Protein AF-A0AAU4JGD0-F1 (afdb_monomer)

Foldseek 3Di:
DDDDDDDDDDDDDDDDDDDDDDDDDDDDDDDDDDDDDDDDDDDDDDDDDDDDDDDDDDDPDDDDPPPPPPDPPDDDPDDQQAFDPPADAQVRLLVLCVVLVHDFAPKDWPQVLCPPVHVVLRFNTWIDGQAKIKTFHNWQVSVVVVQVVQPPQWDDDTRIIIGCPNHPHDPVCVVVSVVSSVPDD

Radius of gyration: 32.68 Å; Cα contacts (8 Å, |Δi|>4): 218; chains: 1; bounding box: 28×74×109 Å

Solvent-accessible surface area (backbone atoms only — not comparable to full-atom values): 12276 Å² total; per-residue (Å²): 140,87,82,88,83,85,83,83,91,80,90,80,88,81,87,86,81,89,81,89,78,84,86,81,91,76,86,82,84,89,81,89,77,83,84,80,84,86,86,80,86,89,88,86,85,89,88,86,90,82,88,89,85,85,90,80,90,79,84,87,68,98,79,74,87,71,79,74,73,76,68,73,95,62,80,78,83,86,76,66,55,64,59,42,91,78,48,64,49,32,66,56,51,55,51,48,38,47,75,73,72,45,79,66,50,78,72,39,84,43,35,72,36,18,34,82,93,42,74,51,73,60,27,35,30,27,26,39,26,51,41,39,31,30,38,19,18,45,38,45,64,65,23,44,59,52,38,60,75,48,55,92,39,38,49,70,58,68,25,33,30,41,36,39,81,87,22,75,54,54,78,88,55,47,63,60,56,54,52,52,60,69,70,60,97

Mean predicted aligned error: 18.62 Å

pLDDT: mean 73.6, std 23.06, range [31.45, 98.19]

Structure (mmCIF, N/CA/C/O backbone):
data_AF-A0AAU4JGD0-F1
#
_entry.id   AF-A0AAU4JGD0-F1
#
loop_
_atom_site.group_PDB
_atom_site.id
_atom_site.type_symbol
_atom_site.label_atom_id
_atom_site.label_alt_id
_atom_site.label_comp_id
_atom_site.label_asym_id
_atom_site.label_entity_id
_atom_site.label_seq_id
_atom_site.pdbx_PDB_ins_code
_atom_site.Cartn_x
_atom_site.Cartn_y
_atom_site.Cartn_z
_atom_site.occupancy
_atom_site.B_iso_or_equiv
_atom_site.auth_seq_id
_atom_site.auth_comp_id
_atom_site.auth_asym_id
_atom_site.auth_atom_id
_atom_site.pdbx_PDB_model_num
ATOM 1 N N . MET A 1 1 ? -3.653 -30.182 37.174 1.00 42.38 1 MET A N 1
ATOM 2 C CA . MET A 1 1 ? -2.765 -29.417 38.072 1.00 42.38 1 MET A CA 1
ATOM 3 C C . MET A 1 1 ? -2.549 -28.059 37.441 1.00 42.38 1 MET A C 1
ATOM 5 O O . MET A 1 1 ? -2.154 -27.984 36.286 1.00 42.38 1 MET A O 1
ATOM 9 N N . THR A 1 2 ? -2.965 -27.025 38.158 1.00 51.72 2 THR A N 1
ATOM 10 C CA . THR A 1 2 ? -3.089 -25.644 37.697 1.00 51.72 2 THR A CA 1
ATOM 11 C C . THR A 1 2 ? -1.871 -24.866 38.161 1.00 51.72 2 THR A C 1
ATOM 13 O O . THR A 1 2 ? -1.624 -24.829 39.363 1.00 51.72 2 THR A O 1
ATOM 16 N N . THR A 1 3 ? -1.183 -24.174 37.256 1.00 58.38 3 THR A N 1
ATOM 17 C CA . THR A 1 3 ? -0.240 -23.127 37.664 1.00 58.38 3 THR A CA 1
ATOM 18 C C . THR A 1 3 ? -0.319 -21.955 36.692 1.00 58.38 3 THR A C 1
ATOM 20 O O . THR A 1 3 ? 0.230 -21.975 35.595 1.00 58.38 3 THR A O 1
ATOM 23 N N . ARG A 1 4 ? -1.087 -20.943 37.107 1.00 55.88 4 ARG A N 1
ATOM 24 C CA . ARG A 1 4 ? -1.069 -19.569 36.595 1.00 55.88 4 ARG A CA 1
ATOM 25 C C . ARG A 1 4 ? 0.143 -18.865 37.199 1.00 55.88 4 ARG A C 1
ATOM 27 O O . ARG A 1 4 ? 0.265 -18.909 38.414 1.00 55.88 4 ARG A O 1
ATOM 34 N N . ASN A 1 5 ? 0.931 -18.149 36.399 1.00 60.00 5 ASN A N 1
ATOM 35 C CA . ASN A 1 5 ? 1.889 -17.157 36.895 1.00 60.00 5 ASN A CA 1
ATOM 36 C C . ASN A 1 5 ? 1.757 -15.861 36.075 1.00 60.00 5 ASN A C 1
ATOM 38 O O . ASN A 1 5 ? 2.074 -15.837 34.889 1.00 60.00 5 ASN A O 1
ATOM 42 N N . LEU A 1 6 ? 1.267 -14.799 36.723 1.00 52.22 6 LEU A N 1
ATOM 43 C CA . LEU A 1 6 ? 1.447 -13.399 36.323 1.00 52.22 6 LEU A CA 1
ATOM 44 C C . LEU A 1 6 ? 2.644 -12.822 37.091 1.00 52.22 6 LEU A C 1
ATOM 46 O O . LEU A 1 6 ? 2.794 -13.144 38.271 1.00 52.22 6 LEU A O 1
ATOM 50 N N . PRO A 1 7 ? 3.373 -11.859 36.506 1.00 57.72 7 PRO A N 1
ATOM 51 C CA . PRO A 1 7 ? 3.980 -10.808 37.309 1.00 57.72 7 PRO A CA 1
ATOM 52 C C . PRO A 1 7 ? 3.571 -9.398 36.851 1.00 57.72 7 PRO A C 1
ATOM 54 O O . PRO A 1 7 ? 3.745 -9.009 35.702 1.00 57.72 7 PRO A O 1
ATOM 57 N N . ALA A 1 8 ? 3.001 -8.686 37.823 1.00 53.22 8 ALA A N 1
ATOM 58 C CA . ALA A 1 8 ? 3.305 -7.326 38.267 1.00 53.22 8 ALA A CA 1
ATOM 59 C C . ALA A 1 8 ? 3.526 -6.184 37.250 1.00 53.22 8 ALA A C 1
ATOM 61 O O . ALA A 1 8 ? 4.464 -6.138 36.463 1.00 53.22 8 ALA A O 1
ATOM 62 N N . VAL A 1 9 ? 2.667 -5.184 37.445 1.00 47.00 9 VAL A N 1
ATOM 63 C CA . VAL A 1 9 ? 2.709 -3.785 37.018 1.00 47.00 9 VAL A CA 1
ATOM 64 C C . VAL A 1 9 ? 4.032 -3.096 37.386 1.00 47.00 9 VAL A C 1
ATOM 66 O O . VAL A 1 9 ? 4.481 -3.186 38.525 1.00 47.00 9 VAL A O 1
ATOM 69 N N . GLY A 1 10 ? 4.580 -2.317 36.450 1.00 50.91 10 GLY A N 1
ATOM 70 C CA . GLY A 1 10 ? 5.596 -1.293 36.699 1.00 50.91 10 GLY A CA 1
ATOM 71 C C . GLY A 1 10 ? 5.242 -0.021 35.929 1.00 50.91 10 GLY A C 1
ATOM 72 O O . GLY A 1 10 ? 5.346 0.017 34.706 1.00 50.91 10 GLY A O 1
ATOM 73 N N . ILE A 1 11 ? 4.764 0.996 36.646 1.00 49.72 11 ILE A N 1
ATOM 74 C CA . ILE A 1 11 ? 4.443 2.332 36.130 1.00 49.72 11 ILE A CA 1
ATOM 75 C C . ILE A 1 11 ? 5.758 3.096 35.945 1.00 49.72 11 ILE A C 1
ATOM 77 O O . ILE A 1 11 ? 6.512 3.238 36.904 1.00 49.72 11 ILE A O 1
ATOM 81 N N . LEU A 1 12 ? 6.007 3.637 34.749 1.00 48.47 12 LEU A N 1
ATOM 82 C CA . LEU A 1 12 ? 7.024 4.668 34.543 1.00 48.47 12 LEU A CA 1
ATOM 83 C C . LEU A 1 12 ? 6.369 5.886 33.884 1.00 48.47 12 LEU A C 1
ATOM 85 O O . LEU A 1 12 ? 6.097 5.905 32.686 1.00 48.47 12 LEU A O 1
ATOM 89 N N . LEU A 1 13 ? 6.078 6.888 34.711 1.00 49.22 13 LEU A N 1
ATOM 90 C CA . LEU A 1 13 ? 5.715 8.236 34.293 1.00 49.22 13 LEU A CA 1
ATOM 91 C C . LEU A 1 13 ? 6.997 8.957 33.870 1.00 49.22 13 LEU A C 1
ATOM 93 O O . LEU A 1 13 ? 7.874 9.178 34.702 1.00 49.22 13 LEU A O 1
ATOM 97 N N . VAL A 1 14 ? 7.096 9.347 32.602 1.00 51.28 14 VAL A N 1
ATOM 98 C CA . VAL A 1 14 ? 8.111 10.304 32.152 1.00 51.28 14 VAL A CA 1
ATOM 99 C C . VAL A 1 14 ? 7.389 11.597 31.806 1.00 51.28 14 VAL A C 1
ATOM 101 O O . VAL A 1 14 ? 6.777 11.730 30.748 1.00 51.28 14 VAL A O 1
ATOM 104 N N . ALA A 1 15 ? 7.428 12.535 32.748 1.00 50.72 15 ALA A N 1
ATOM 105 C CA . ALA A 1 15 ? 7.113 13.929 32.502 1.00 50.72 15 ALA A CA 1
ATOM 106 C C . ALA A 1 15 ? 8.317 14.569 31.797 1.00 50.72 15 ALA A C 1
ATOM 108 O O . ALA A 1 15 ? 9.401 14.641 32.371 1.00 50.72 15 ALA A O 1
ATOM 109 N N . VAL A 1 16 ? 8.127 15.033 30.562 1.00 48.50 16 VAL A N 1
ATOM 110 C CA . VAL A 1 16 ? 9.046 15.975 29.914 1.00 48.50 16 VAL A CA 1
ATOM 11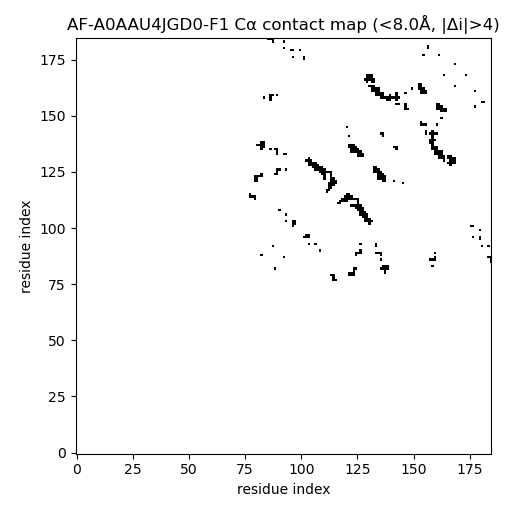1 C C . VAL A 1 16 ? 8.324 17.309 29.848 1.00 48.50 16 VAL A C 1
ATOM 113 O O . VAL A 1 16 ? 7.325 17.447 29.147 1.00 48.50 16 VAL A O 1
A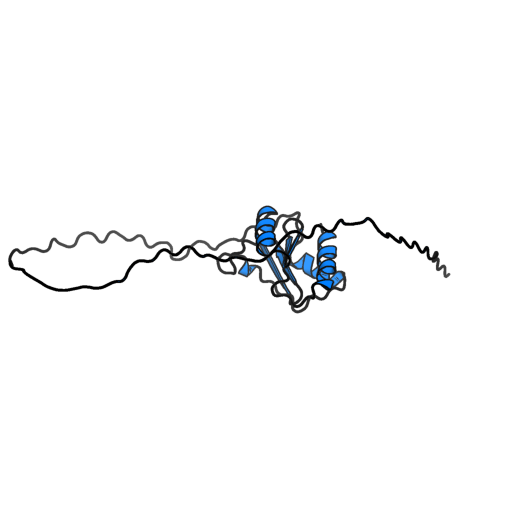TOM 116 N N . ALA A 1 17 ? 8.827 18.277 30.606 1.00 49.66 17 ALA A N 1
ATOM 117 C CA . ALA A 1 17 ? 8.407 19.661 30.532 1.00 49.66 17 ALA A CA 1
ATOM 118 C C . ALA A 1 17 ? 9.618 20.540 30.191 1.00 49.66 17 ALA A C 1
ATOM 120 O O . ALA A 1 17 ? 10.624 20.514 30.894 1.00 49.66 17 ALA A O 1
ATOM 121 N N . LEU A 1 18 ? 9.414 21.337 29.136 1.00 47.50 18 LEU A N 1
ATOM 122 C CA . LEU A 1 18 ? 9.956 22.671 28.855 1.00 47.50 18 LEU A CA 1
ATOM 123 C C . LEU A 1 18 ? 11.425 22.797 28.416 1.00 47.50 18 LEU A C 1
ATOM 125 O O . LEU A 1 18 ? 12.353 22.797 29.217 1.00 47.50 18 LEU A O 1
ATOM 129 N N . SER A 1 19 ? 11.585 23.148 27.141 1.00 48.03 19 SER A N 1
ATOM 130 C CA . SER A 1 19 ? 12.625 24.079 26.702 1.00 48.03 19 SER A CA 1
ATOM 131 C C . SER A 1 19 ? 12.001 25.143 25.797 1.00 48.03 19 SER A C 1
ATOM 133 O O . SER A 1 19 ? 11.269 24.832 24.858 1.00 48.03 19 SER A O 1
ATOM 135 N N . ALA A 1 20 ? 12.261 26.392 26.177 1.00 51.03 20 ALA A N 1
ATOM 136 C CA . ALA A 1 20 ? 11.764 27.638 25.618 1.00 51.03 20 ALA A CA 1
ATOM 137 C C . ALA A 1 20 ? 12.008 27.770 24.106 1.00 51.03 20 ALA A C 1
ATOM 139 O O . ALA A 1 20 ? 13.128 27.584 23.634 1.00 51.03 20 ALA A O 1
ATOM 140 N N . GLY A 1 21 ? 10.961 28.141 23.369 1.00 36.12 21 GLY A N 1
ATOM 141 C CA . GLY A 1 21 ? 11.064 28.654 22.007 1.00 36.12 21 GLY A CA 1
ATOM 142 C C . GLY A 1 21 ? 10.924 30.171 22.033 1.00 36.12 21 GLY A C 1
ATOM 143 O O . GLY A 1 21 ? 9.898 30.685 22.476 1.00 36.12 21 GLY A O 1
ATOM 144 N N . CYS A 1 22 ? 11.971 30.871 21.603 1.00 47.12 22 CYS A N 1
ATOM 145 C CA . CYS A 1 22 ? 11.974 32.310 21.379 1.00 47.12 22 CYS A CA 1
ATOM 146 C C . CYS A 1 22 ? 10.958 32.666 20.287 1.00 47.12 22 CYS A C 1
ATOM 148 O O . CYS A 1 22 ? 11.048 32.156 19.171 1.00 47.12 22 CYS A O 1
ATOM 150 N N . GLY A 1 23 ? 10.006 33.537 20.618 1.00 34.00 23 GLY A N 1
ATOM 151 C CA . GLY A 1 23 ? 9.174 34.219 19.635 1.00 34.00 23 GLY A CA 1
ATOM 152 C C . GLY A 1 23 ? 9.998 35.290 18.928 1.00 34.00 23 GLY A C 1
ATOM 153 O O . GLY A 1 23 ? 10.605 36.140 19.579 1.00 34.00 23 GLY A O 1
ATOM 154 N N . SER A 1 24 ? 10.036 35.216 17.603 1.00 43.41 24 SER A N 1
ATOM 155 C CA . SER A 1 24 ? 10.411 36.323 16.734 1.00 43.41 24 SER A CA 1
ATOM 156 C C . SER A 1 24 ? 9.151 36.716 15.974 1.00 43.41 24 SER A C 1
ATOM 158 O O . SER A 1 24 ? 8.726 35.998 15.073 1.00 43.41 24 SER A O 1
ATOM 160 N N . ASP A 1 25 ? 8.537 37.812 16.405 1.00 47.44 25 ASP A N 1
ATOM 161 C CA . ASP A 1 25 ? 7.552 38.565 15.638 1.00 47.44 25 ASP A CA 1
ATOM 162 C C . ASP A 1 25 ? 8.332 39.578 14.791 1.00 47.44 25 ASP A C 1
ATOM 164 O O . ASP A 1 25 ? 8.971 40.471 15.346 1.00 47.44 25 ASP A O 1
ATOM 168 N N . ASP A 1 26 ? 8.313 39.414 13.470 1.00 46.53 26 ASP A N 1
ATOM 169 C CA . ASP A 1 26 ? 8.722 40.445 12.513 1.00 46.53 26 ASP A CA 1
ATOM 170 C C . ASP A 1 26 ? 7.783 40.368 11.298 1.00 46.53 26 ASP A C 1
ATOM 172 O O . ASP A 1 26 ? 7.635 39.314 10.677 1.00 46.53 26 ASP A O 1
ATOM 176 N N . ASP A 1 27 ? 7.103 41.497 11.096 1.00 42.91 27 ASP A N 1
ATOM 177 C CA . ASP A 1 27 ? 6.452 42.059 9.912 1.00 42.91 27 ASP A CA 1
ATOM 178 C C . ASP A 1 27 ? 5.545 41.168 9.031 1.00 42.91 27 ASP A C 1
ATOM 180 O O . ASP A 1 27 ? 5.891 40.116 8.512 1.00 42.91 27 ASP A O 1
ATOM 184 N N . GLY A 1 28 ? 4.297 41.542 8.751 1.00 37.56 28 GLY A N 1
ATOM 185 C CA . GLY A 1 28 ? 3.882 42.891 8.381 1.00 37.56 28 GLY A CA 1
ATOM 186 C C . GLY A 1 28 ? 3.391 42.882 6.930 1.00 37.56 28 GLY A C 1
ATOM 187 O O . GLY A 1 28 ? 4.105 43.297 6.036 1.00 37.56 28 GLY A O 1
ATOM 188 N N . SER A 1 29 ? 2.157 42.404 6.739 1.00 42.31 29 SER A N 1
ATOM 189 C CA . SER A 1 29 ? 1.231 42.607 5.605 1.00 42.31 29 SER A CA 1
ATOM 190 C C . SER A 1 29 ? 1.651 42.363 4.132 1.00 42.31 29 SER A C 1
ATOM 192 O O . SER A 1 29 ? 2.752 42.671 3.689 1.00 42.31 29 SER A O 1
ATOM 194 N N . PRO A 1 30 ? 0.704 41.876 3.302 1.00 49.47 30 PRO A N 1
ATOM 195 C CA . PRO A 1 30 ? 0.937 41.498 1.914 1.00 49.47 30 PRO A CA 1
ATOM 196 C C . PRO A 1 30 ? 0.827 42.707 0.977 1.00 49.47 30 PRO A C 1
ATOM 198 O O . PRO A 1 30 ? -0.077 43.528 1.114 1.00 49.47 30 PRO A O 1
ATOM 201 N N . THR A 1 31 ? 1.674 42.777 -0.051 1.00 37.84 31 THR A N 1
ATOM 202 C CA . THR A 1 31 ? 1.376 43.581 -1.246 1.00 37.84 31 THR A CA 1
ATOM 203 C C . THR A 1 31 ? 1.485 42.703 -2.479 1.00 37.84 31 THR A C 1
ATOM 205 O O . THR A 1 31 ? 2.558 42.251 -2.870 1.00 37.84 31 THR A O 1
ATOM 208 N N . ALA A 1 32 ? 0.318 42.442 -3.056 1.00 42.59 32 ALA A N 1
ATOM 209 C CA . ALA A 1 32 ? 0.154 41.880 -4.376 1.00 42.59 32 ALA A CA 1
ATOM 210 C C . ALA A 1 32 ? 0.484 42.936 -5.436 1.00 42.59 32 ALA A C 1
ATOM 212 O O . ALA A 1 32 ? -0.050 44.044 -5.398 1.00 42.59 32 ALA A O 1
ATOM 213 N N . THR A 1 33 ? 1.260 42.538 -6.438 1.00 44.38 33 THR A N 1
ATOM 214 C CA . THR A 1 33 ? 1.258 43.182 -7.753 1.00 44.38 33 THR A CA 1
ATOM 215 C C . THR A 1 33 ? 1.495 42.106 -8.810 1.00 44.38 33 THR A C 1
ATOM 217 O O . THR A 1 33 ? 2.613 41.606 -8.929 1.00 44.38 33 THR A O 1
ATOM 220 N N . PRO A 1 34 ? 0.478 41.703 -9.589 1.00 43.06 34 PRO A N 1
ATOM 221 C CA . PRO A 1 34 ? 0.725 41.042 -10.856 1.00 43.06 34 PRO A CA 1
ATOM 222 C C . PRO A 1 34 ? 1.142 42.116 -11.866 1.00 43.06 34 PRO A C 1
ATOM 224 O O . PRO A 1 34 ? 0.358 43.004 -12.207 1.00 43.06 34 PRO A O 1
ATOM 227 N N . SER A 1 35 ? 2.388 42.049 -12.336 1.00 40.56 35 SER A N 1
ATOM 228 C CA . SER A 1 35 ? 2.808 42.823 -13.501 1.00 40.56 35 SER A CA 1
ATOM 229 C C . SER A 1 35 ? 2.040 42.336 -14.723 1.00 40.56 35 SER A C 1
ATOM 231 O O . SER A 1 35 ? 2.158 41.195 -15.165 1.00 40.56 35 SER A O 1
ATOM 233 N N . VAL A 1 36 ? 1.225 43.250 -15.226 1.00 37.69 36 VAL A N 1
ATOM 234 C CA . VAL A 1 36 ? 0.500 43.206 -16.485 1.00 37.69 36 VAL A CA 1
ATOM 235 C C . VAL A 1 36 ? 1.449 43.069 -17.680 1.00 37.69 36 VAL A C 1
ATOM 237 O O . VAL A 1 36 ? 2.506 43.691 -17.745 1.00 37.69 36 VAL A O 1
ATOM 240 N N . SER A 1 37 ? 1.030 42.292 -18.671 1.00 41.22 37 SER A N 1
ATOM 241 C CA . SER A 1 37 ? 1.396 42.495 -20.072 1.00 41.22 37 SER A CA 1
ATOM 242 C C . SER A 1 37 ? 0.093 42.473 -20.868 1.00 41.22 37 SER A C 1
ATOM 244 O O . SER A 1 37 ? -0.465 41.411 -21.132 1.00 41.22 37 SER A O 1
ATOM 246 N N . SER A 1 38 ? -0.423 43.668 -21.156 1.00 44.78 38 SER A N 1
ATOM 247 C CA . SER A 1 38 ? -1.401 43.944 -22.220 1.00 44.78 38 SER A CA 1
ATOM 248 C C . SER A 1 38 ? -0.602 44.207 -23.502 1.00 44.78 38 SER A C 1
ATOM 250 O O . SER A 1 38 ? 0.482 44.773 -23.416 1.00 44.78 38 SER A O 1
ATOM 252 N N . GLU A 1 39 ? -0.963 43.677 -24.672 1.00 42.06 39 GLU A N 1
ATOM 253 C CA . GLU A 1 39 ? -1.809 44.289 -25.722 1.00 42.06 39 GLU A CA 1
ATOM 254 C C . GLU A 1 39 ? -1.664 43.373 -26.969 1.00 42.06 39 GLU A C 1
ATOM 256 O O . GLU A 1 39 ? -0.610 42.770 -27.138 1.00 42.06 39 GLU A O 1
ATOM 261 N N . ALA A 1 40 ? -2.573 43.199 -27.930 1.00 39.75 40 ALA A N 1
ATOM 262 C CA . ALA A 1 40 ? -3.968 43.567 -28.126 1.00 39.75 40 ALA A CA 1
ATOM 263 C C . ALA A 1 40 ? -4.549 42.740 -29.302 1.00 39.75 40 ALA A C 1
ATOM 265 O O . ALA A 1 40 ? -3.847 42.398 -30.246 1.00 39.75 40 ALA A O 1
ATOM 266 N N . ALA A 1 41 ? -5.845 42.451 -29.161 1.00 44.22 41 ALA A N 1
ATOM 267 C CA . ALA A 1 41 ? -6.961 42.272 -30.102 1.00 44.22 41 ALA A CA 1
ATOM 268 C C . ALA A 1 41 ? -6.813 41.785 -31.582 1.00 44.22 41 ALA A C 1
ATOM 270 O O . ALA A 1 41 ? -5.888 42.149 -32.300 1.00 44.22 41 ALA A O 1
ATOM 271 N N . PRO A 1 42 ? -7.839 41.046 -32.079 1.00 54.03 42 PRO A N 1
ATOM 272 C CA . PRO A 1 42 ? -7.996 40.582 -33.466 1.00 54.03 42 PRO A CA 1
ATOM 273 C C . PRO A 1 42 ? -8.655 41.647 -34.367 1.00 54.03 42 PRO A C 1
ATOM 275 O O . PRO A 1 42 ? -9.232 42.588 -33.830 1.00 54.03 42 PRO A O 1
ATOM 278 N N . THR A 1 43 ? -8.624 41.473 -35.704 1.00 37.44 43 THR A N 1
ATOM 279 C CA . THR A 1 43 ? -9.693 41.756 -36.715 1.00 37.44 43 THR A CA 1
ATOM 280 C C . THR A 1 43 ? -9.095 41.852 -38.137 1.00 37.44 43 THR A C 1
ATOM 282 O O . THR A 1 43 ? -8.126 42.576 -38.333 1.00 37.44 43 THR A O 1
ATOM 285 N N . GLY A 1 44 ? -9.724 41.218 -39.143 1.00 31.55 44 GLY A N 1
ATOM 286 C CA . GLY A 1 44 ? -9.764 41.768 -40.516 1.00 31.55 44 GLY A CA 1
ATOM 287 C C . GLY A 1 44 ? -9.492 40.820 -41.702 1.00 31.55 44 GLY A C 1
ATOM 288 O O . GLY A 1 44 ? -8.347 40.580 -42.059 1.00 31.55 44 GLY A O 1
ATOM 289 N N . LEU A 1 45 ? -10.556 40.382 -42.386 1.00 43.06 45 LEU A N 1
ATOM 290 C CA . LEU A 1 45 ? -10.632 40.208 -43.859 1.00 43.06 45 LEU A CA 1
ATOM 291 C C . LEU A 1 45 ? -11.299 41.494 -44.421 1.00 43.06 45 LEU A C 1
ATOM 293 O O . LEU A 1 45 ? -12.054 42.075 -43.631 1.00 43.06 45 LEU A O 1
ATOM 297 N N . PRO A 1 46 ? -11.136 41.952 -45.700 1.00 50.16 46 PRO A N 1
ATOM 298 C CA . PRO A 1 46 ? -11.326 41.132 -46.924 1.00 50.16 46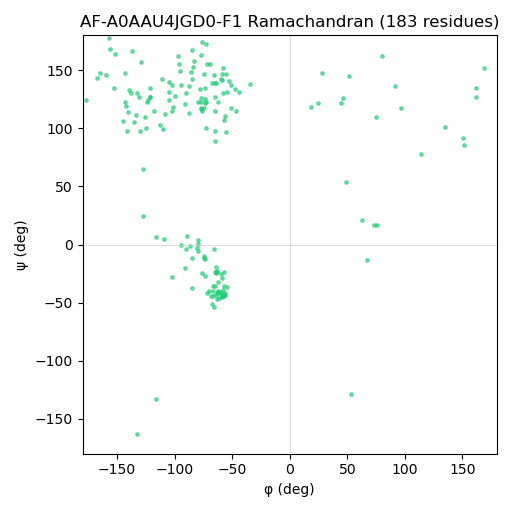 PRO A CA 1
ATOM 299 C C . PRO A 1 46 ? -10.611 41.547 -48.267 1.00 50.16 46 PRO A C 1
ATOM 301 O O . PRO A 1 46 ? -10.073 42.641 -48.406 1.00 50.16 46 PRO A O 1
ATOM 304 N N . THR A 1 47 ? -10.813 40.703 -49.312 1.00 43.03 47 THR A N 1
ATOM 305 C CA . THR A 1 47 ? -10.992 40.980 -50.789 1.00 43.03 47 THR A CA 1
ATOM 306 C C . THR A 1 47 ? -9.783 41.258 -51.744 1.00 43.03 47 THR A C 1
ATOM 308 O O . THR A 1 47 ? -8.720 41.621 -51.262 1.00 43.03 47 THR A O 1
ATOM 311 N N . PRO A 1 48 ? -9.916 41.152 -53.105 1.00 56.41 48 PRO A N 1
ATOM 312 C CA . PRO A 1 48 ? -10.009 39.952 -53.982 1.00 56.41 48 PRO A CA 1
ATOM 313 C C . PRO A 1 48 ? -9.053 40.032 -55.233 1.00 56.41 48 PRO A C 1
ATOM 315 O O . PRO A 1 48 ? -8.205 40.909 -55.279 1.00 56.41 48 PRO A O 1
ATOM 318 N N . GLN A 1 49 ? -9.270 39.197 -56.278 1.00 38.88 49 GLN A N 1
ATOM 319 C CA . GLN A 1 49 ? -8.676 39.177 -57.658 1.00 38.88 49 GLN A CA 1
ATOM 320 C C . GLN A 1 49 ? -7.406 38.326 -57.876 1.00 38.88 49 GLN A C 1
ATOM 322 O O . GLN A 1 49 ? -6.476 38.394 -57.092 1.00 38.88 49 GLN A O 1
ATOM 327 N N . ALA A 1 50 ? -7.235 37.539 -58.948 1.00 33.81 50 ALA A N 1
ATOM 328 C CA . ALA A 1 50 ? -8.071 37.125 -60.083 1.00 33.81 50 ALA A CA 1
ATOM 329 C C . ALA A 1 50 ? -7.468 35.825 -60.677 1.00 33.81 50 ALA A C 1
ATOM 331 O O . ALA A 1 50 ? -6.249 35.677 -60.703 1.00 33.81 50 ALA A O 1
ATOM 332 N N . ALA A 1 51 ? -8.301 34.913 -61.189 1.00 49.31 51 ALA A N 1
ATOM 333 C CA . ALA A 1 51 ? -7.886 33.925 -62.197 1.00 49.31 51 ALA A CA 1
ATOM 334 C C . ALA A 1 51 ? -7.982 34.577 -63.593 1.00 49.31 51 ALA A C 1
ATOM 336 O O . ALA A 1 51 ? -8.808 35.482 -63.758 1.00 49.31 51 ALA A O 1
ATOM 337 N N . PRO A 1 52 ? -7.186 34.158 -64.599 1.00 45.88 52 PRO A N 1
ATOM 338 C CA . PRO A 1 52 ? -7.688 33.110 -65.503 1.00 45.88 52 PRO A CA 1
ATOM 339 C C . PRO A 1 52 ? -6.601 32.219 -66.151 1.00 45.88 52 PRO A C 1
ATOM 341 O O . PRO A 1 52 ? -5.436 32.594 -66.236 1.00 45.88 52 PRO A O 1
ATOM 344 N N . GLY A 1 53 ? -7.016 31.072 -66.700 1.00 31.45 53 GLY A N 1
ATOM 345 C CA . GLY A 1 53 ? -6.233 30.333 -67.699 1.00 31.45 53 GLY A CA 1
ATOM 346 C C . GLY A 1 53 ? -6.470 28.828 -67.675 1.00 31.45 53 GLY A C 1
ATOM 347 O O . GLY A 1 53 ? -5.823 28.115 -66.918 1.00 31.45 53 GLY A O 1
ATOM 348 N N . ALA A 1 54 ? -7.422 28.371 -68.486 1.00 45.81 54 ALA A N 1
ATOM 349 C CA . ALA A 1 54 ? -7.684 26.967 -68.771 1.00 45.81 54 ALA A CA 1
ATOM 350 C C . ALA A 1 54 ? -6.652 26.370 -69.751 1.00 45.81 54 ALA A C 1
ATOM 352 O O . ALA A 1 54 ? -5.853 27.092 -70.341 1.00 45.81 54 ALA A O 1
ATOM 353 N N . ASP A 1 55 ? -6.789 25.053 -69.933 1.00 37.22 55 ASP A N 1
ATOM 354 C CA . ASP A 1 55 ? -6.268 24.191 -71.002 1.00 37.22 55 ASP A CA 1
ATOM 355 C C . ASP A 1 55 ? -4.967 23.423 -70.745 1.00 37.22 55 ASP A C 1
ATOM 357 O O . ASP A 1 55 ? -3.875 23.970 -70.622 1.00 37.22 55 ASP A O 1
ATOM 361 N N . GLY A 1 56 ? -5.099 22.092 -70.766 1.00 34.56 56 GLY A N 1
ATOM 362 C CA . GLY A 1 56 ? -3.972 21.187 -70.971 1.00 34.56 56 GLY A CA 1
ATOM 363 C C . GLY A 1 56 ? -4.129 19.824 -70.314 1.00 34.56 56 GLY A C 1
ATOM 364 O O . GLY A 1 56 ? -3.654 19.600 -69.209 1.00 34.56 56 GLY A O 1
ATOM 365 N N . ALA A 1 57 ? -4.787 18.913 -71.026 1.00 41.19 57 ALA A N 1
ATOM 366 C CA . ALA A 1 57 ? -4.890 17.480 -70.775 1.00 41.19 57 ALA A CA 1
ATOM 367 C C . ALA A 1 57 ? -3.638 16.802 -70.173 1.00 41.19 57 ALA A C 1
ATOM 369 O O . ALA A 1 57 ? -2.523 16.994 -70.655 1.00 41.19 57 ALA A O 1
ATOM 370 N N . THR A 1 58 ? -3.842 15.899 -69.205 1.00 42.66 58 THR A N 1
ATOM 371 C CA . THR A 1 58 ? -3.711 14.419 -69.320 1.00 42.66 58 THR A CA 1
ATOM 372 C C . THR A 1 58 ? -3.576 13.831 -67.901 1.00 42.66 58 THR A C 1
ATOM 374 O O . THR A 1 58 ? -2.698 14.271 -67.161 1.00 42.66 58 THR A O 1
ATOM 377 N N . PRO A 1 59 ? -4.387 12.843 -67.472 1.00 53.84 59 PRO A N 1
ATOM 378 C CA . PRO A 1 59 ? -4.158 12.170 -66.194 1.00 53.84 59 PRO A CA 1
ATOM 379 C C . PRO A 1 59 ? -3.007 11.158 -66.333 1.00 53.84 59 PRO A C 1
ATOM 381 O O . PRO A 1 59 ? -3.123 10.235 -67.145 1.00 53.84 59 PRO A O 1
ATOM 384 N N . PRO A 1 60 ? -1.911 11.237 -65.552 1.00 44.31 60 PRO A N 1
ATOM 385 C CA . PRO A 1 60 ? -1.016 10.102 -65.438 1.00 44.31 60 PRO A CA 1
ATOM 386 C C . PRO A 1 60 ? -1.710 9.025 -64.598 1.00 44.31 60 PRO A C 1
ATOM 388 O O . PRO A 1 60 ? -1.840 9.115 -63.381 1.00 44.31 60 PRO A O 1
ATOM 391 N N . SER A 1 61 ? -2.243 8.053 -65.334 1.00 43.34 61 SER A N 1
ATOM 392 C CA . SER A 1 61 ? -2.173 6.613 -65.100 1.00 43.34 61 SER A CA 1
ATOM 393 C C . SER A 1 61 ? -1.930 6.145 -63.661 1.00 43.34 61 SER A C 1
ATOM 395 O O . SER A 1 61 ? -0.880 6.373 -63.064 1.00 43.34 61 SER A O 1
ATOM 397 N N . ALA A 1 62 ? -2.881 5.349 -63.176 1.00 54.22 62 ALA A N 1
ATOM 398 C CA . ALA A 1 62 ? -2.750 4.490 -62.013 1.00 54.22 62 ALA A CA 1
ATOM 399 C C . ALA A 1 62 ? -1.438 3.678 -62.027 1.00 54.22 62 ALA A C 1
ATOM 401 O O . ALA A 1 62 ? -1.252 2.810 -62.875 1.00 54.22 62 ALA A O 1
ATOM 402 N N . ALA A 1 63 ? -0.558 3.956 -61.067 1.00 48.91 63 ALA A N 1
ATOM 403 C CA . ALA A 1 63 ? 0.455 3.071 -60.483 1.00 48.91 63 ALA A CA 1
ATOM 404 C C . ALA A 1 63 ? 1.123 3.893 -59.361 1.00 48.91 63 ALA A C 1
ATOM 406 O O . ALA A 1 63 ? 1.569 5.001 -59.604 1.00 48.91 63 ALA A O 1
ATOM 407 N N . ALA A 1 64 ? 1.197 3.506 -58.097 1.00 48.25 64 ALA A N 1
ATOM 408 C CA . ALA A 1 64 ? 1.138 2.198 -57.497 1.00 48.25 64 ALA A CA 1
ATOM 409 C C . ALA A 1 64 ? 0.309 2.288 -56.213 1.00 48.25 64 ALA A C 1
ATOM 411 O O . ALA A 1 64 ? 0.535 3.158 -55.369 1.00 48.25 64 ALA A O 1
ATOM 412 N N . GLN A 1 65 ? -0.620 1.351 -56.035 1.00 46.22 65 GLN A N 1
ATOM 413 C CA . GLN A 1 65 ? -1.072 0.998 -54.699 1.00 46.22 65 GLN A CA 1
ATOM 414 C C . GLN A 1 65 ? 0.137 0.386 -53.993 1.00 46.22 65 GLN A C 1
ATOM 416 O O . GLN A 1 65 ? 0.390 -0.812 -54.095 1.00 46.22 65 GLN A O 1
ATOM 421 N N . GLY A 1 66 ? 0.936 1.236 -53.344 1.00 45.22 66 GLY A N 1
ATOM 422 C CA . GLY A 1 66 ? 1.909 0.787 -52.366 1.00 45.22 66 GLY A CA 1
ATOM 423 C C . GLY A 1 66 ? 1.146 -0.098 -51.399 1.00 45.22 66 GLY A C 1
ATOM 424 O O . GLY A 1 66 ? 0.170 0.345 -50.793 1.00 45.22 66 GLY A O 1
ATOM 425 N N . THR A 1 67 ? 1.523 -1.371 -51.347 1.00 52.84 67 THR A N 1
ATOM 426 C CA . THR A 1 67 ? 0.960 -2.347 -50.426 1.00 52.84 67 THR A CA 1
ATOM 427 C C . THR A 1 67 ? 1.140 -1.780 -49.028 1.00 52.84 67 THR A C 1
ATOM 429 O O . THR A 1 67 ? 2.228 -1.856 -48.457 1.00 52.84 67 THR A O 1
ATOM 432 N N . THR A 1 68 ? 0.103 -1.139 -48.493 1.00 58.97 68 THR A N 1
ATOM 433 C CA . THR A 1 68 ? 0.069 -0.737 -47.096 1.00 58.97 68 THR A CA 1
ATOM 434 C C . THR A 1 68 ? 0.081 -2.043 -46.331 1.00 58.97 68 THR A C 1
ATOM 436 O O . THR A 1 68 ? -0.920 -2.754 -46.250 1.00 58.97 68 THR A O 1
ATOM 439 N N . GLN A 1 69 ? 1.272 -2.433 -45.879 1.00 63.44 69 GLN A N 1
ATOM 440 C CA . GLN A 1 69 ? 1.453 -3.635 -45.095 1.00 63.44 69 GLN A CA 1
ATOM 441 C C . GLN A 1 69 ? 0.539 -3.495 -43.886 1.00 63.44 69 GLN A C 1
ATOM 443 O O . GLN A 1 69 ? 0.726 -2.614 -43.045 1.00 63.44 69 GLN A O 1
ATOM 448 N N . ARG A 1 70 ? -0.514 -4.317 -43.857 1.00 63.19 70 ARG A N 1
ATOM 449 C CA . ARG A 1 70 ? -1.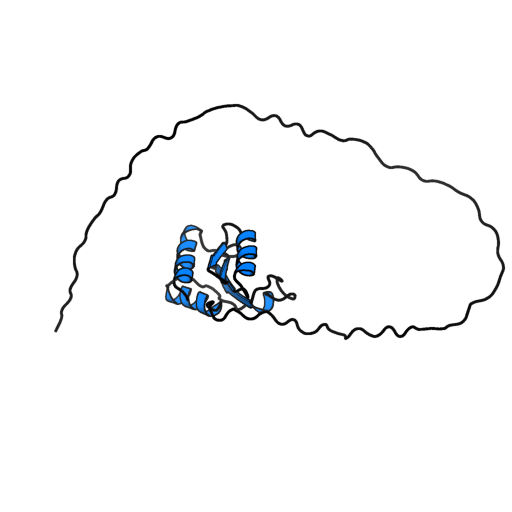488 -4.339 -42.775 1.00 63.19 70 ARG A CA 1
ATOM 450 C C . ARG A 1 70 ? -0.707 -4.610 -41.498 1.00 63.19 70 ARG A C 1
ATOM 452 O O . ARG A 1 70 ? -0.222 -5.724 -41.302 1.00 63.19 70 ARG A O 1
ATOM 459 N N . ARG A 1 71 ? -0.554 -3.581 -40.656 1.00 64.12 71 ARG A N 1
ATOM 460 C CA . ARG A 1 71 ? -0.027 -3.734 -39.298 1.00 64.12 71 ARG A CA 1
ATOM 461 C C . ARG A 1 71 ? -0.777 -4.912 -38.664 1.00 64.12 71 ARG A C 1
ATOM 463 O O . ARG A 1 71 ? -2.003 -4.967 -38.828 1.00 64.12 71 ARG A O 1
ATOM 470 N N . PRO A 1 72 ? -0.087 -5.858 -38.002 1.00 64.69 72 PRO A N 1
ATOM 471 C CA . PRO A 1 72 ? -0.750 -6.930 -37.275 1.00 64.69 72 PRO A CA 1
ATOM 472 C C . PRO A 1 72 ? -1.922 -6.360 -36.475 1.00 64.69 72 PRO A C 1
ATOM 474 O O . PRO A 1 72 ? -1.783 -5.322 -35.827 1.00 64.69 72 PRO A O 1
ATOM 477 N N . ALA A 1 73 ? -3.090 -6.996 -36.592 1.00 66.12 73 ALA A N 1
ATOM 478 C CA . ALA A 1 73 ? -4.367 -6.436 -36.146 1.00 66.12 73 ALA A CA 1
ATOM 479 C C . ALA A 1 73 ? -4.466 -6.244 -34.622 1.00 66.12 73 ALA A C 1
ATOM 481 O O . ALA A 1 73 ? -5.461 -5.713 -34.135 1.00 66.12 73 ALA A O 1
ATOM 482 N N . SER A 1 74 ? -3.456 -6.651 -33.855 1.00 59.31 74 SER A N 1
ATOM 483 C CA . SER A 1 74 ? -3.388 -6.404 -32.422 1.00 59.31 74 SER A CA 1
ATOM 484 C C . SER A 1 74 ? -1.924 -6.355 -31.975 1.00 59.31 74 SER A C 1
ATOM 486 O O . SER A 1 74 ? -1.138 -7.203 -32.411 1.00 59.31 74 SER A O 1
ATOM 488 N N . PRO A 1 75 ? -1.524 -5.374 -31.145 1.00 62.72 75 PRO A N 1
ATOM 489 C CA . PRO A 1 75 ? -0.249 -5.445 -30.441 1.00 62.72 75 PRO A CA 1
ATOM 490 C C . PRO A 1 75 ? -0.199 -6.719 -29.576 1.00 62.72 75 PRO A C 1
ATOM 492 O O . PRO A 1 75 ? -1.254 -7.225 -29.180 1.00 62.72 75 PRO A O 1
ATOM 495 N N . PRO A 1 76 ? 0.999 -7.273 -29.310 1.00 63.62 76 PRO A N 1
ATOM 496 C CA . PRO A 1 76 ? 1.132 -8.432 -28.434 1.00 63.62 76 PRO A CA 1
ATOM 497 C C . PRO A 1 76 ? 0.503 -8.137 -27.061 1.00 63.62 76 PRO A C 1
ATOM 499 O O . PRO A 1 76 ? 0.552 -6.987 -26.616 1.00 63.62 76 PRO A O 1
ATOM 502 N N . PRO A 1 77 ? -0.087 -9.148 -26.393 1.00 64.94 77 PRO A N 1
ATOM 503 C CA . PRO A 1 77 ? -0.710 -8.954 -25.089 1.00 64.94 77 PRO A CA 1
ATOM 504 C C . PRO A 1 77 ? 0.321 -8.400 -24.107 1.00 64.94 77 PRO A C 1
ATOM 506 O O . PRO A 1 77 ? 1.436 -8.921 -24.011 1.00 64.94 77 PRO A O 1
ATOM 509 N N . VAL A 1 78 ? -0.038 -7.332 -23.395 1.00 66.38 78 VAL A N 1
ATOM 510 C CA . VAL A 1 78 ? 0.883 -6.698 -22.455 1.00 66.38 78 VAL A CA 1
ATOM 511 C C . VAL A 1 78 ? 1.012 -7.575 -21.218 1.00 66.38 78 VAL A C 1
ATOM 513 O O . VAL A 1 78 ? 0.045 -7.834 -20.507 1.00 66.38 78 VAL A O 1
ATOM 516 N N . VAL A 1 79 ? 2.231 -8.051 -20.977 1.00 72.44 79 VAL A N 1
ATOM 517 C CA . VAL A 1 79 ? 2.564 -8.860 -19.807 1.00 72.44 79 VAL A CA 1
ATOM 518 C C . VAL A 1 79 ? 3.011 -7.927 -18.691 1.00 72.44 79 VAL A C 1
ATOM 520 O O . VAL A 1 79 ? 3.989 -7.196 -18.847 1.00 72.44 79 VAL A O 1
ATOM 523 N N . LEU A 1 80 ? 2.306 -7.969 -17.561 1.00 70.75 80 LEU A N 1
ATOM 524 C CA . LEU A 1 80 ? 2.711 -7.235 -16.370 1.00 70.75 80 LEU A CA 1
ATOM 525 C C . LEU A 1 80 ? 4.042 -7.769 -15.819 1.00 70.75 80 LEU A C 1
ATOM 527 O O . LEU A 1 80 ? 4.236 -8.990 -15.754 1.00 70.75 80 LEU A O 1
ATOM 531 N N . PRO A 1 81 ? 4.949 -6.878 -15.384 1.00 79.81 81 PRO A N 1
ATOM 532 C CA . PRO A 1 81 ? 6.135 -7.270 -14.638 1.00 79.81 81 PRO A CA 1
ATOM 533 C C . PRO A 1 81 ? 5.773 -8.136 -13.427 1.00 79.81 81 PRO A C 1
ATOM 535 O O . PRO A 1 81 ? 4.789 -7.874 -12.733 1.00 79.81 81 PRO A O 1
ATOM 538 N N . LYS A 1 82 ? 6.576 -9.167 -13.147 1.00 85.88 82 LYS A N 1
ATOM 539 C CA . LYS A 1 82 ? 6.364 -10.030 -11.976 1.00 85.88 82 LYS A CA 1
ATOM 540 C C . LYS A 1 82 ? 6.775 -9.312 -10.692 1.00 85.88 82 LYS A C 1
ATOM 542 O O . LYS A 1 82 ? 7.768 -8.592 -10.680 1.00 85.88 82 LYS A O 1
ATOM 547 N N . ARG A 1 83 ? 6.058 -9.608 -9.604 1.00 88.69 83 ARG A N 1
ATOM 548 C CA . ARG A 1 83 ? 6.423 -9.186 -8.247 1.00 88.69 83 ARG A CA 1
ATOM 549 C C . ARG A 1 83 ? 7.817 -9.724 -7.874 1.00 88.69 83 ARG A C 1
ATOM 551 O O . ARG A 1 83 ? 8.099 -10.891 -8.174 1.00 88.69 83 ARG A O 1
ATOM 558 N N . PRO A 1 84 ? 8.654 -8.955 -7.157 1.00 87.06 84 PRO A N 1
ATOM 559 C CA . PRO A 1 84 ? 9.907 -9.469 -6.621 1.00 87.06 84 PRO A CA 1
ATOM 560 C C . PRO A 1 84 ? 9.641 -10.573 -5.588 1.00 87.06 84 PRO A C 1
ATOM 562 O O . PRO A 1 84 ? 8.736 -10.476 -4.760 1.00 87.06 84 PRO A O 1
ATOM 565 N N . ALA A 1 85 ? 10.441 -11.643 -5.615 1.00 86.50 85 ALA A N 1
ATOM 566 C CA . ALA A 1 85 ? 10.247 -12.803 -4.735 1.00 86.50 85 ALA A CA 1
ATOM 567 C C . ALA A 1 85 ? 10.393 -12.470 -3.237 1.00 86.50 85 ALA A C 1
ATOM 569 O O . ALA A 1 85 ? 9.862 -13.185 -2.393 1.00 86.50 85 ALA A O 1
ATOM 570 N N . SER A 1 86 ? 11.104 -11.386 -2.926 1.00 85.38 86 SER A N 1
ATOM 571 C CA . SER A 1 86 ? 11.325 -10.861 -1.580 1.00 85.38 86 SER A CA 1
ATOM 572 C C . SER A 1 86 ? 10.226 -9.920 -1.085 1.00 85.38 86 SER A C 1
ATOM 574 O O . SER A 1 86 ? 10.357 -9.396 0.012 1.00 85.38 86 SER A O 1
ATOM 576 N N . ALA A 1 87 ? 9.194 -9.634 -1.887 1.00 90.75 87 ALA A N 1
ATOM 577 C CA . ALA A 1 87 ? 8.063 -8.825 -1.449 1.00 90.75 87 ALA A CA 1
ATOM 578 C C . ALA A 1 87 ? 6.838 -9.707 -1.180 1.00 90.75 87 ALA A C 1
ATOM 580 O O . ALA A 1 87 ? 6.536 -10.606 -1.982 1.00 90.75 87 ALA A O 1
ATOM 581 N N . PRO A 1 88 ? 6.078 -9.426 -0.106 1.00 95.25 88 PRO A N 1
ATOM 582 C CA . PRO A 1 88 ? 4.835 -10.127 0.146 1.00 95.25 88 PRO A CA 1
ATOM 583 C C . PRO A 1 88 ? 3.813 -9.797 -0.945 1.00 95.25 88 PRO A C 1
ATOM 585 O O . PRO A 1 88 ? 3.762 -8.685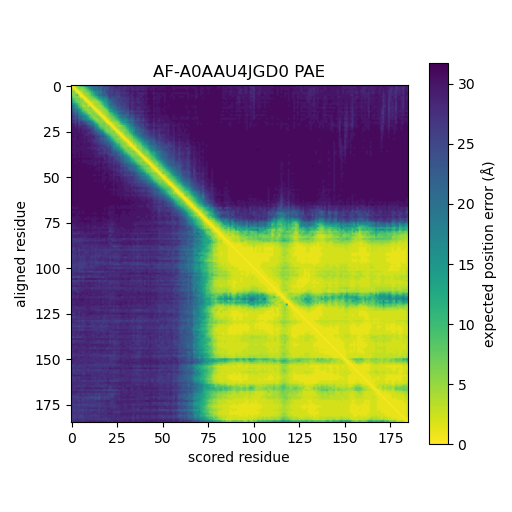 -1.473 1.00 95.25 88 PRO A O 1
ATOM 588 N N . GLY A 1 89 ? 2.978 -10.777 -1.283 1.00 95.88 89 GLY A N 1
ATOM 589 C CA . GLY A 1 89 ? 1.931 -10.590 -2.287 1.00 95.88 89 GLY A CA 1
ATOM 590 C C . GLY A 1 89 ? 0.779 -9.717 -1.812 1.00 95.88 89 GLY A C 1
ATOM 591 O O . GLY A 1 89 ? 0.482 -9.678 -0.618 1.00 95.88 89 GLY A O 1
ATOM 592 N N . ALA A 1 90 ? 0.055 -9.085 -2.739 1.00 96.69 90 ALA A N 1
ATOM 593 C CA . ALA A 1 90 ? -1.054 -8.193 -2.382 1.00 96.69 90 ALA A CA 1
ATOM 594 C C . ALA A 1 90 ? -2.113 -8.928 -1.540 1.00 96.69 90 ALA A C 1
ATOM 596 O O . ALA A 1 90 ? -2.559 -8.450 -0.494 1.00 96.69 90 ALA A O 1
ATOM 597 N N . LYS A 1 91 ? -2.457 -10.158 -1.947 1.00 97.12 91 LYS A N 1
ATOM 598 C CA . LYS A 1 91 ? -3.365 -11.034 -1.197 1.00 97.12 91 LYS A CA 1
ATOM 599 C C . LYS A 1 91 ? -2.808 -11.407 0.180 1.00 97.12 91 LYS A C 1
ATOM 601 O O . LYS A 1 91 ? -3.555 -11.390 1.153 1.00 97.12 91 LYS A O 1
ATOM 606 N N . GLN A 1 92 ? -1.513 -11.703 0.273 1.00 97.44 92 GLN A N 1
ATOM 607 C CA . GLN A 1 92 ? -0.852 -12.048 1.534 1.00 97.44 92 GLN A CA 1
ATOM 608 C C . GLN A 1 92 ? -0.902 -10.883 2.529 1.00 97.44 92 GLN A C 1
ATOM 610 O O . GLN A 1 92 ? -1.174 -11.098 3.707 1.00 97.44 92 GLN A O 1
ATOM 615 N N . VAL A 1 93 ? -0.699 -9.652 2.060 1.00 98.00 93 VAL A N 1
ATOM 616 C CA . VAL A 1 93 ? -0.799 -8.440 2.884 1.00 98.00 93 VAL A CA 1
ATOM 617 C C . VAL A 1 93 ? -2.227 -8.257 3.415 1.00 98.00 93 VAL A C 1
ATOM 619 O O . VAL A 1 93 ? -2.418 -8.069 4.616 1.00 98.00 93 VAL A O 1
ATOM 622 N N . VAL A 1 94 ? -3.247 -8.393 2.559 1.00 98.06 94 VAL A N 1
ATOM 623 C CA . VAL A 1 94 ? -4.661 -8.326 2.983 1.00 98.06 94 VAL A CA 1
ATOM 624 C C . VAL A 1 94 ? -5.011 -9.439 3.975 1.00 98.06 94 VAL A C 1
ATOM 626 O O . VAL A 1 94 ? -5.723 -9.212 4.957 1.00 98.06 94 VAL A O 1
ATOM 629 N N . ASP A 1 95 ? -4.501 -10.647 3.748 1.00 98.19 95 ASP A N 1
ATOM 630 C CA . ASP A 1 95 ? -4.706 -11.782 4.641 1.00 98.19 95 ASP A CA 1
ATOM 631 C C . ASP A 1 95 ? -4.017 -11.554 6.001 1.00 98.19 95 ASP A C 1
ATOM 633 O O . ASP A 1 95 ? -4.597 -11.877 7.040 1.00 98.19 95 ASP A O 1
ATOM 637 N N . ALA A 1 96 ? -2.852 -10.900 6.024 1.00 98.19 96 ALA A N 1
ATOM 638 C CA . ALA A 1 96 ? -2.171 -10.489 7.249 1.00 98.19 96 ALA A CA 1
ATOM 639 C C . ALA A 1 96 ? -2.940 -9.406 8.022 1.00 98.19 96 ALA A C 1
ATOM 641 O O . ALA A 1 96 ? -3.049 -9.491 9.245 1.00 98.19 96 ALA A O 1
ATOM 642 N N . PHE A 1 97 ? -3.539 -8.425 7.338 1.00 98.19 97 PHE A N 1
ATOM 643 C CA . PHE A 1 97 ? -4.420 -7.444 7.984 1.00 98.19 97 PHE A CA 1
ATOM 644 C C . PHE A 1 97 ? -5.603 -8.118 8.673 1.00 98.19 97 PHE A C 1
ATOM 646 O O . PHE A 1 97 ? -5.908 -7.811 9.827 1.00 98.19 97 PHE A O 1
ATOM 653 N N . ARG A 1 98 ? -6.229 -9.086 7.996 1.00 97.81 98 ARG A N 1
ATOM 654 C CA . ARG A 1 98 ? -7.317 -9.876 8.575 1.00 97.81 98 ARG A CA 1
ATOM 655 C C . ARG A 1 98 ? -6.852 -10.666 9.797 1.00 97.81 98 ARG A C 1
ATOM 657 O O . ARG A 1 98 ? -7.531 -10.645 10.819 1.00 97.81 98 ARG A O 1
ATOM 664 N N . ALA A 1 99 ? -5.698 -11.326 9.708 1.00 98.00 99 ALA A N 1
ATOM 665 C CA . ALA A 1 99 ? -5.118 -12.084 10.817 1.00 98.00 99 ALA A CA 1
ATOM 666 C C . ALA A 1 99 ? -4.776 -11.193 12.027 1.00 98.00 99 ALA A C 1
ATOM 668 O O . ALA A 1 99 ? -4.910 -11.624 13.168 1.00 98.00 99 ALA A O 1
ATOM 669 N N . ALA A 1 100 ? -4.405 -9.934 11.786 1.00 97.38 100 ALA A N 1
ATOM 670 C CA . ALA A 1 100 ? -4.155 -8.929 12.818 1.00 97.38 100 ALA A CA 1
ATOM 671 C C . ALA A 1 100 ? -5.436 -8.273 13.386 1.00 97.38 100 ALA A C 1
ATOM 673 O O . ALA A 1 100 ? -5.349 -7.342 14.189 1.00 97.38 100 ALA A O 1
ATOM 674 N N . GLY A 1 101 ? -6.627 -8.721 12.971 1.00 97.19 101 GLY A N 1
ATOM 675 C CA . GLY A 1 101 ? -7.910 -8.188 13.437 1.00 97.19 101 GLY A CA 1
ATOM 676 C C . GLY A 1 101 ? -8.290 -6.829 12.840 1.00 97.19 101 GLY A C 1
ATOM 677 O O . GLY A 1 101 ? -9.163 -6.145 13.380 1.00 97.19 101 GLY A O 1
ATOM 678 N N . LEU A 1 102 ? -7.648 -6.415 11.744 1.00 97.19 102 LEU A N 1
ATOM 679 C CA . LEU A 1 102 ? -7.986 -5.186 11.027 1.00 97.19 102 LEU A CA 1
ATOM 680 C C . LEU A 1 102 ? -9.154 -5.409 10.059 1.00 97.19 102 LEU A C 1
ATOM 682 O O . LEU A 1 102 ? -9.460 -6.530 9.643 1.00 97.19 102 LEU A O 1
ATOM 686 N N . LYS A 1 103 ? -9.837 -4.320 9.700 1.00 95.38 103 LYS A N 1
ATOM 687 C CA . LYS A 1 103 ? -10.999 -4.368 8.811 1.00 95.38 103 LYS A CA 1
ATOM 688 C C . LYS A 1 103 ? -10.522 -4.474 7.363 1.00 95.38 103 LYS A C 1
ATOM 690 O O . LYS A 1 103 ? -9.825 -3.606 6.865 1.00 95.38 103 LYS A O 1
ATOM 695 N N . VAL A 1 104 ? -10.955 -5.518 6.665 1.00 96.00 104 VAL A N 1
ATOM 696 C CA . VAL A 1 104 ? -10.693 -5.706 5.227 1.00 96.00 104 VAL A CA 1
ATOM 697 C C . VAL A 1 104 ? -12.001 -5.956 4.471 1.00 96.00 104 VAL A C 1
ATOM 699 O O . VAL A 1 104 ? -12.256 -7.062 3.998 1.00 96.00 104 VAL A O 1
ATOM 702 N N . PRO A 1 105 ? -12.908 -4.967 4.427 1.00 96.00 105 PRO A N 1
ATOM 703 C CA . PRO A 1 105 ? -14.196 -5.113 3.759 1.00 96.00 105 PRO A CA 1
ATOM 704 C C . PRO A 1 105 ? -14.033 -5.241 2.239 1.00 96.00 105 PRO A C 1
ATOM 706 O O . PRO A 1 105 ? -13.257 -4.510 1.626 1.00 96.00 105 PRO A O 1
ATOM 709 N N . ARG A 1 106 ? -14.821 -6.147 1.644 1.00 95.38 106 ARG A N 1
ATOM 710 C CA . ARG A 1 106 ? -14.953 -6.347 0.188 1.00 95.38 106 ARG A CA 1
ATOM 711 C C . ARG A 1 106 ? -13.607 -6.450 -0.560 1.00 95.38 106 ARG A C 1
ATOM 713 O O . ARG A 1 106 ? -13.402 -5.712 -1.522 1.00 95.38 106 ARG A O 1
ATOM 720 N N . PRO A 1 107 ? -12.694 -7.355 -0.155 1.00 96.25 107 PRO A N 1
ATOM 721 C CA . PRO A 1 107 ? -11.415 -7.495 -0.833 1.00 96.25 107 PRO A CA 1
ATOM 722 C C . PRO A 1 107 ? -11.624 -7.994 -2.264 1.00 96.25 107 PRO A C 1
ATOM 724 O O . PRO A 1 107 ? -12.281 -9.015 -2.480 1.00 96.25 107 PRO A O 1
ATOM 727 N N . LYS A 1 108 ? -11.057 -7.281 -3.236 1.00 96.44 108 LYS A N 1
ATOM 728 C CA . LYS A 1 108 ? -11.140 -7.614 -4.657 1.00 96.44 108 LYS A CA 1
ATOM 729 C C . LYS A 1 108 ? -9.764 -7.525 -5.302 1.00 96.44 108 LYS A C 1
ATOM 731 O O . LYS A 1 108 ? -9.079 -6.515 -5.158 1.00 96.44 108 LYS A O 1
ATOM 736 N N . ASP A 1 109 ? -9.402 -8.571 -6.035 1.00 95.25 109 ASP A N 1
ATOM 737 C CA . ASP A 1 109 ? -8.235 -8.546 -6.911 1.00 95.25 109 ASP A CA 1
ATOM 738 C C . ASP A 1 109 ? -8.546 -7.673 -8.127 1.00 95.25 109 ASP A C 1
ATOM 740 O O . ASP A 1 109 ? -9.546 -7.869 -8.826 1.00 95.25 109 ASP A O 1
ATOM 744 N N . ARG A 1 110 ? -7.710 -6.661 -8.311 1.00 92.94 110 ARG A N 1
ATOM 745 C CA . ARG A 1 110 ? -7.772 -5.674 -9.383 1.00 92.94 110 ARG A CA 1
ATOM 746 C C . ARG A 1 110 ? -6.430 -5.587 -10.109 1.00 92.94 110 ARG A C 1
ATOM 748 O O . ARG A 1 110 ? -6.134 -4.581 -10.733 1.00 92.94 110 ARG A O 1
ATOM 755 N N . SER A 1 111 ? -5.616 -6.643 -10.069 1.00 91.81 111 SER A N 1
ATOM 756 C CA . SER A 1 111 ? -4.293 -6.674 -10.717 1.00 91.81 111 SER A CA 1
ATOM 757 C C . SER A 1 111 ? -4.363 -6.446 -12.232 1.00 91.81 111 SER A C 1
ATOM 759 O O . SER A 1 111 ? -3.423 -5.922 -12.818 1.00 91.81 111 SER A O 1
ATOM 761 N N . VAL A 1 112 ? -5.502 -6.750 -12.867 1.00 87.19 112 VAL A N 1
ATOM 762 C CA . VAL A 1 112 ? -5.770 -6.399 -14.275 1.00 87.19 112 VAL A CA 1
ATOM 763 C C . VAL A 1 112 ? -5.698 -4.892 -14.536 1.00 87.19 112 VAL A C 1
ATOM 765 O O . VAL A 1 112 ? -5.318 -4.477 -15.625 1.00 87.19 112 VAL A O 1
ATOM 768 N N . ASP A 1 113 ? -5.993 -4.071 -13.526 1.00 88.81 113 ASP A N 1
ATOM 769 C CA . ASP A 1 113 ? -5.940 -2.618 -13.625 1.00 88.81 113 ASP A CA 1
ATOM 770 C C . ASP A 1 113 ? -4.508 -2.070 -13.492 1.00 88.81 113 ASP A C 1
ATOM 772 O O . ASP A 1 113 ? -4.289 -0.875 -13.666 1.00 88.81 113 ASP A O 1
ATOM 776 N N . CYS A 1 114 ? -3.512 -2.907 -13.194 1.00 87.81 114 CYS A N 1
ATOM 777 C CA . CYS A 1 114 ? -2.120 -2.466 -13.179 1.00 87.81 114 CYS A CA 1
ATOM 778 C C . CYS A 1 114 ? -1.523 -2.302 -14.584 1.00 87.81 114 CYS A C 1
ATOM 780 O O . CYS A 1 114 ? -0.541 -1.576 -14.752 1.00 87.81 114 CYS A O 1
ATOM 782 N N . GLY A 1 115 ? -2.080 -3.011 -15.576 1.00 79.25 115 GLY A N 1
ATOM 783 C CA . GLY A 1 115 ? -1.605 -2.995 -16.958 1.00 79.25 115 GLY A CA 1
ATOM 784 C C . GLY A 1 115 ? -1.947 -1.692 -17.681 1.00 79.25 115 GLY A C 1
ATOM 785 O O . GLY A 1 115 ? -2.708 -0.873 -17.161 1.00 79.25 115 GLY A O 1
ATOM 786 N N . PRO A 1 116 ? -1.429 -1.493 -18.903 1.00 71.12 116 PRO A N 1
ATOM 787 C CA . PRO A 1 116 ? -1.756 -0.314 -19.708 1.00 71.12 116 PRO A CA 1
ATOM 788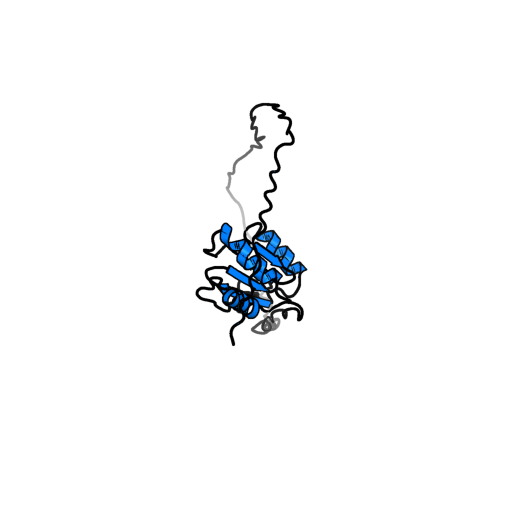 C C . PRO A 1 116 ? -3.235 -0.246 -20.103 1.00 71.12 116 PRO A C 1
ATOM 790 O O . PRO A 1 116 ? -3.723 0.829 -20.424 1.00 71.12 116 PRO A O 1
ATOM 793 N N . ASP A 1 117 ? -3.948 -1.372 -20.044 1.00 67.81 117 ASP A N 1
ATOM 794 C CA . ASP A 1 117 ? -5.393 -1.444 -20.281 1.00 67.81 117 ASP A CA 1
ATOM 795 C C . ASP A 1 117 ? -6.226 -1.028 -19.047 1.00 67.81 117 ASP A C 1
ATOM 797 O O . ASP A 1 117 ? -7.455 -1.012 -19.096 1.00 67.81 117 ASP A O 1
ATOM 801 N N . GLY A 1 118 ? -5.560 -0.719 -17.929 1.00 68.00 118 GLY A N 1
ATOM 802 C CA . GLY A 1 118 ? -6.152 -0.339 -16.651 1.00 68.00 118 GLY A CA 1
ATOM 803 C C . GLY A 1 118 ? -5.815 1.091 -16.228 1.00 68.00 118 GLY A C 1
ATOM 804 O O . GLY A 1 118 ? -5.902 2.035 -17.004 1.00 68.00 118 GLY A O 1
ATOM 805 N N . LEU A 1 119 ? -5.404 1.255 -14.970 1.00 72.62 119 LEU A N 1
ATOM 806 C CA . LEU A 1 119 ? -4.883 2.511 -14.426 1.00 72.62 119 LEU A CA 1
ATOM 807 C C . LEU A 1 119 ? -3.453 2.816 -14.900 1.00 72.62 119 LEU A C 1
ATOM 809 O O . LEU A 1 119 ? -2.952 3.903 -14.626 1.00 72.62 119 LEU A O 1
ATOM 813 N N . GLY A 1 120 ? -2.772 1.871 -15.562 1.00 75.88 120 GLY A N 1
ATOM 814 C CA . GLY A 1 120 ? -1.429 2.086 -16.105 1.00 75.88 120 GLY A CA 1
ATOM 815 C C . GLY A 1 120 ? -0.363 2.377 -15.045 1.00 75.88 120 GLY A C 1
ATOM 816 O O . GLY A 1 120 ? 0.676 2.942 -15.366 1.00 75.88 120 GLY A O 1
ATOM 817 N N . LEU A 1 121 ? -0.611 2.004 -13.785 1.00 80.94 121 LEU A N 1
ATOM 818 C CA . LEU A 1 121 ? 0.270 2.330 -12.657 1.00 80.94 121 LEU A CA 1
ATOM 819 C C . LEU A 1 121 ? 1.557 1.498 -12.641 1.00 80.94 121 LEU A C 1
ATOM 821 O O . LEU A 1 121 ? 2.452 1.788 -11.857 1.00 80.94 121 LEU A O 1
ATOM 825 N N . GLY A 1 122 ? 1.649 0.444 -13.458 1.00 86.94 122 GLY A N 1
ATOM 826 C CA . GLY A 1 122 ? 2.845 -0.395 -13.534 1.00 86.94 122 GLY A CA 1
ATOM 827 C C . GLY A 1 122 ? 3.045 -1.308 -12.321 1.00 86.94 122 GLY A C 1
ATOM 828 O O . GLY A 1 122 ? 4.138 -1.834 -12.124 1.00 86.94 122 GLY A O 1
ATOM 829 N N . CYS A 1 123 ? 2.008 -1.521 -11.505 1.00 92.56 123 CYS A N 1
ATOM 830 C CA . CYS A 1 123 ? 2.053 -2.521 -10.443 1.00 92.56 123 CYS A CA 1
ATOM 831 C C . CYS A 1 123 ? 2.067 -3.957 -11.006 1.00 92.56 123 CYS A C 1
ATOM 833 O O . CYS A 1 123 ? 1.627 -4.237 -12.116 1.00 92.56 123 CYS A O 1
ATOM 835 N N . SER A 1 124 ? 2.596 -4.896 -10.234 1.00 93.19 124 SER A N 1
ATOM 836 C CA . SER A 1 124 ? 2.508 -6.330 -10.512 1.00 93.19 124 SER A CA 1
ATOM 837 C C . SER A 1 124 ? 1.209 -6.924 -9.980 1.00 93.19 124 SER A C 1
ATOM 839 O O . SER A 1 124 ? 0.634 -7.816 -10.598 1.00 93.19 124 SER A O 1
ATOM 841 N N . GLU A 1 125 ? 0.760 -6.454 -8.815 1.00 94.75 125 GLU A N 1
ATOM 842 C CA . GLU A 1 125 ? -0.440 -6.949 -8.144 1.00 94.75 125 GLU A CA 1
ATOM 843 C C . GLU A 1 125 ? -1.193 -5.805 -7.473 1.00 94.75 125 GLU A C 1
ATOM 845 O O . GLU A 1 125 ? -0.591 -4.853 -6.969 1.00 94.75 125 GLU A O 1
ATOM 850 N N . LEU A 1 126 ? -2.518 -5.932 -7.424 1.00 95.31 126 LEU A N 1
ATOM 851 C CA . LEU A 1 126 ? -3.397 -4.954 -6.805 1.00 95.31 126 LEU A CA 1
ATOM 852 C C . LEU A 1 126 ? -4.564 -5.637 -6.096 1.00 95.31 126 LEU A C 1
ATOM 854 O O . LEU A 1 126 ? -5.367 -6.338 -6.708 1.00 95.31 126 LEU A O 1
ATOM 858 N N . MET A 1 127 ? -4.699 -5.368 -4.800 1.00 96.75 127 MET A N 1
ATOM 859 C CA . MET A 1 127 ? -5.863 -5.751 -4.006 1.00 96.75 127 MET A CA 1
ATOM 860 C C . MET A 1 127 ? -6.548 -4.504 -3.461 1.00 96.75 127 MET A C 1
ATOM 862 O O . MET A 1 127 ? -5.997 -3.800 -2.617 1.00 96.75 127 MET A O 1
ATOM 866 N N . ALA A 1 128 ? -7.776 -4.254 -3.903 1.00 95.81 128 ALA A N 1
ATOM 867 C CA . ALA A 1 128 ? -8.596 -3.157 -3.408 1.00 95.81 128 ALA A CA 1
ATOM 868 C C . ALA A 1 128 ? -9.528 -3.638 -2.289 1.00 95.81 128 ALA A C 1
ATOM 870 O O . ALA A 1 128 ? -10.140 -4.705 -2.384 1.00 95.81 128 ALA A O 1
ATOM 871 N N . THR A 1 129 ? -9.655 -2.837 -1.235 1.00 96.94 129 THR A N 1
ATOM 872 C CA . THR A 1 129 ? -10.643 -3.003 -0.159 1.00 96.94 129 THR A CA 1
ATOM 873 C C . THR A 1 129 ? -11.227 -1.631 0.173 1.00 96.94 129 THR A C 1
ATOM 875 O O . THR A 1 129 ? -10.632 -0.614 -0.177 1.00 96.94 129 THR A O 1
ATOM 878 N N . ASP A 1 130 ? -12.331 -1.560 0.920 1.00 95.00 130 ASP A N 1
ATOM 879 C CA . ASP A 1 130 ? -12.865 -0.238 1.311 1.00 95.00 130 ASP A CA 1
ATOM 880 C C . ASP A 1 130 ? -12.020 0.451 2.387 1.00 95.00 130 ASP A C 1
ATOM 882 O O . ASP A 1 130 ? -12.254 1.617 2.700 1.00 95.00 130 ASP A O 1
ATOM 886 N N . ALA A 1 131 ? -11.092 -0.279 3.009 1.00 95.75 131 ALA A N 1
ATOM 887 C CA . ALA A 1 131 ? -10.263 0.213 4.102 1.00 95.75 131 ALA A CA 1
ATOM 888 C C . ALA A 1 131 ? -8.840 0.581 3.655 1.00 95.75 131 ALA A C 1
ATOM 890 O O . ALA A 1 131 ? -8.195 1.425 4.271 1.00 95.75 131 ALA A O 1
ATOM 891 N N . VAL A 1 132 ? -8.328 -0.048 2.608 1.00 97.12 132 VAL A N 1
ATOM 892 C CA . VAL A 1 132 ? -6.982 0.180 2.078 1.00 97.12 132 VAL A CA 1
ATOM 893 C C . VAL A 1 132 ? -6.874 -0.482 0.714 1.00 97.12 132 VAL A C 1
ATOM 895 O O . VAL A 1 132 ? -7.398 -1.582 0.509 1.00 97.12 132 VAL A O 1
ATOM 898 N N . THR A 1 133 ? -6.154 0.153 -0.198 1.00 97.31 133 THR A N 1
ATOM 899 C CA . THR A 1 133 ? -5.762 -0.462 -1.462 1.00 97.31 133 THR A CA 1
ATOM 900 C C . THR A 1 133 ? -4.288 -0.836 -1.386 1.00 97.31 133 THR A C 1
ATOM 902 O O . THR A 1 133 ? -3.446 -0.001 -1.062 1.00 97.31 133 THR A O 1
ATOM 905 N N . VAL A 1 134 ? -3.982 -2.107 -1.635 1.00 97.31 134 VAL A N 1
ATOM 906 C CA . VAL A 1 134 ? -2.627 -2.659 -1.589 1.00 97.31 134 VAL A CA 1
ATOM 907 C C . VAL A 1 134 ? -2.110 -2.804 -3.009 1.00 97.31 134 VAL A C 1
ATOM 909 O O . VAL A 1 134 ? -2.621 -3.625 -3.770 1.00 97.31 134 VAL A O 1
ATOM 912 N N . TYR A 1 135 ? -1.076 -2.040 -3.329 1.00 96.62 135 TYR A N 1
ATOM 913 C CA . TYR A 1 135 ? -0.323 -2.136 -4.569 1.00 96.62 135 TYR A CA 1
ATOM 914 C C . TYR A 1 135 ? 0.985 -2.865 -4.300 1.00 96.62 135 TYR A C 1
ATOM 916 O O . TYR A 1 135 ? 1.664 -2.584 -3.310 1.00 96.62 135 TYR A O 1
ATOM 924 N N . VAL A 1 136 ? 1.362 -3.773 -5.191 1.00 96.75 136 VAL A N 1
ATOM 925 C CA . VAL A 1 136 ? 2.700 -4.356 -5.193 1.00 96.75 136 VAL A CA 1
ATOM 926 C C . VAL A 1 136 ? 3.339 -4.107 -6.540 1.00 96.75 136 VAL A C 1
ATOM 928 O O . VAL A 1 136 ? 2.776 -4.473 -7.566 1.00 96.75 136 VAL A O 1
ATOM 931 N N . PHE A 1 137 ? 4.506 -3.486 -6.523 1.00 95.44 137 PHE A N 1
ATOM 932 C CA . PHE A 1 137 ? 5.264 -3.091 -7.700 1.00 95.44 137 PHE A CA 1
ATOM 933 C C . PHE A 1 137 ? 6.342 -4.126 -8.048 1.00 95.44 137 PHE A C 1
ATOM 935 O O . PHE A 1 137 ? 6.704 -4.950 -7.201 1.00 95.44 137 PHE A O 1
ATOM 942 N N . PRO A 1 138 ? 6.863 -4.099 -9.285 1.00 94.25 138 PRO A N 1
ATOM 943 C CA . PRO A 1 138 ? 7.983 -4.953 -9.680 1.00 94.25 138 PRO A CA 1
ATOM 944 C C . PRO A 1 138 ? 9.287 -4.652 -8.936 1.00 94.25 138 PRO A C 1
ATOM 946 O O . PRO A 1 138 ? 10.141 -5.531 -8.818 1.00 94.25 138 PRO A O 1
ATOM 949 N N . ASP A 1 139 ? 9.440 -3.434 -8.422 1.00 92.31 139 ASP A N 1
ATOM 950 C CA . ASP A 1 139 ? 10.641 -2.967 -7.741 1.00 92.31 139 ASP A CA 1
ATOM 951 C C . ASP A 1 139 ? 10.329 -1.808 -6.777 1.00 92.31 139 ASP A C 1
ATOM 953 O O . ASP A 1 139 ? 9.229 -1.244 -6.763 1.00 92.31 139 ASP A O 1
ATOM 957 N N . GLU A 1 140 ? 11.303 -1.478 -5.927 1.00 94.25 140 GLU A N 1
ATOM 958 C CA . GLU A 1 140 ? 11.150 -0.437 -4.907 1.00 94.25 140 GLU A CA 1
ATOM 959 C C . GLU A 1 140 ? 11.166 0.984 -5.479 1.00 94.25 140 GLU A C 1
ATOM 961 O O . GLU A 1 140 ? 10.565 1.869 -4.874 1.00 94.25 140 GLU A O 1
ATOM 966 N N . THR A 1 141 ? 11.818 1.212 -6.623 1.00 94.00 141 THR A N 1
ATOM 967 C CA . THR A 1 141 ? 11.863 2.529 -7.274 1.00 94.00 141 THR A CA 1
ATOM 968 C C . THR A 1 141 ? 10.475 2.896 -7.781 1.00 94.00 141 THR A C 1
ATOM 970 O O . THR A 1 141 ? 9.929 3.912 -7.365 1.00 94.00 141 THR A O 1
ATOM 973 N N . SER A 1 142 ? 9.839 1.998 -8.535 1.00 92.94 142 SER A N 1
ATOM 974 C CA . SER A 1 142 ? 8.456 2.143 -9.000 1.00 92.94 142 SER A CA 1
ATOM 975 C C . SER A 1 142 ? 7.477 2.360 -7.837 1.00 92.94 142 SER A C 1
ATOM 977 O O . SER A 1 142 ? 6.588 3.210 -7.898 1.00 92.94 142 SER A O 1
ATOM 979 N N . ALA A 1 143 ? 7.655 1.621 -6.735 1.00 94.88 143 ALA A N 1
ATOM 980 C CA . ALA A 1 143 ? 6.868 1.825 -5.520 1.00 94.88 143 ALA A CA 1
ATOM 981 C C . ALA A 1 143 ? 7.126 3.194 -4.866 1.00 94.88 143 ALA A C 1
ATOM 983 O O . ALA A 1 143 ? 6.204 3.776 -4.292 1.00 94.88 143 ALA A O 1
ATOM 984 N N . SER A 1 144 ? 8.366 3.696 -4.907 1.00 94.69 144 SER A N 1
ATOM 985 C CA . SER A 1 144 ? 8.740 5.001 -4.354 1.00 94.69 144 SER A CA 1
ATOM 986 C C . SER A 1 144 ? 8.069 6.132 -5.102 1.00 94.69 144 SER A C 1
ATOM 988 O O . SER A 1 144 ? 7.352 6.910 -4.475 1.00 94.69 144 SER A O 1
ATOM 990 N N . ASP A 1 145 ? 8.222 6.155 -6.421 1.00 93.69 145 ASP A N 1
ATOM 991 C CA . ASP A 1 145 ? 7.721 7.224 -7.283 1.00 93.69 145 ASP A CA 1
ATOM 992 C C . ASP A 1 145 ? 6.202 7.394 -7.126 1.00 93.69 145 ASP A C 1
ATOM 994 O O . ASP A 1 145 ? 5.674 8.503 -6.974 1.00 93.69 145 ASP A O 1
ATOM 998 N N . ILE A 1 146 ? 5.477 6.272 -7.076 1.00 92.44 146 ILE A N 1
ATOM 999 C CA . ILE A 1 146 ? 4.026 6.280 -6.884 1.00 92.44 146 ILE A CA 1
ATOM 1000 C C . ILE A 1 146 ? 3.640 6.677 -5.455 1.00 92.44 146 ILE A C 1
ATOM 1002 O O . ILE A 1 146 ? 2.698 7.451 -5.265 1.00 92.44 146 ILE A O 1
ATOM 1006 N N . ALA A 1 147 ? 4.350 6.185 -4.436 1.00 93.38 147 ALA A N 1
ATOM 1007 C CA . ALA A 1 147 ? 4.064 6.568 -3.056 1.00 93.38 147 ALA A CA 1
ATOM 1008 C C . ALA A 1 147 ? 4.259 8.077 -2.837 1.00 93.38 147 ALA A C 1
ATOM 1010 O O . ALA A 1 147 ? 3.415 8.703 -2.194 1.00 93.38 147 ALA A O 1
ATOM 1011 N N . GLU A 1 148 ? 5.317 8.655 -3.408 1.00 92.62 148 GLU A N 1
ATOM 1012 C CA . GLU A 1 148 ? 5.615 10.089 -3.358 1.00 92.62 148 GLU A CA 1
ATOM 1013 C C . GLU A 1 148 ? 4.535 10.911 -4.064 1.00 92.62 148 GLU A C 1
ATOM 1015 O O . GLU A 1 148 ? 4.038 11.886 -3.499 1.00 92.62 148 GLU A O 1
ATOM 1020 N N . THR A 1 149 ? 4.085 10.453 -5.236 1.00 91.81 149 THR A N 1
ATOM 1021 C CA . THR A 1 149 ? 2.980 11.071 -5.987 1.00 91.81 149 THR A CA 1
ATOM 1022 C C . THR A 1 149 ? 1.693 11.155 -5.159 1.00 91.81 149 THR A C 1
ATOM 1024 O O . THR A 1 149 ? 0.942 12.123 -5.264 1.00 91.81 149 THR A O 1
ATOM 1027 N N . TRP A 1 150 ? 1.422 10.155 -4.317 1.00 91.94 150 TRP A N 1
ATOM 1028 C CA . TRP A 1 150 ? 0.213 10.106 -3.488 1.00 91.94 150 TRP A CA 1
ATOM 1029 C C . TRP A 1 150 ? 0.337 10.761 -2.110 1.00 91.94 150 TRP A C 1
ATOM 1031 O O . TRP A 1 150 ? -0.667 10.782 -1.405 1.00 91.94 150 TRP A O 1
ATOM 1041 N N . GLY A 1 151 ? 1.523 11.248 -1.726 1.00 82.81 151 GLY A N 1
ATOM 1042 C CA . GLY A 1 151 ? 1.850 12.033 -0.523 1.00 82.81 151 GLY A CA 1
ATOM 1043 C C . GLY A 1 151 ? 0.867 12.017 0.663 1.00 82.81 151 GLY A C 1
ATOM 1044 O O . GLY A 1 151 ? -0.259 12.495 0.579 1.00 82.81 151 GLY A O 1
ATOM 1045 N N . GLY A 1 152 ? 1.289 11.536 1.837 1.00 82.88 152 GLY A N 1
ATOM 1046 C CA . GLY A 1 152 ? 0.506 11.612 3.091 1.00 82.88 152 GLY A CA 1
ATOM 1047 C C . GLY A 1 152 ? -0.785 10.772 3.133 1.00 82.88 152 GLY A C 1
ATOM 1048 O O . GLY A 1 152 ? -1.348 10.538 4.203 1.00 82.88 152 GLY A O 1
ATOM 1049 N N . GLN A 1 153 ? -1.235 10.268 1.985 1.00 89.19 153 GLN A N 1
ATOM 1050 C CA . GLN A 1 153 ? -2.358 9.344 1.828 1.00 89.19 153 GLN A CA 1
ATOM 1051 C C . GLN A 1 153 ? -1.879 7.939 1.437 1.00 89.19 153 GLN A C 1
ATOM 1053 O O . GLN A 1 153 ? -2.700 7.052 1.203 1.00 89.19 153 GLN A O 1
ATOM 1058 N N . SER A 1 154 ? -0.564 7.726 1.390 1.00 95.56 154 SER A N 1
ATOM 1059 C CA . SER A 1 154 ? 0.078 6.456 1.077 1.00 95.56 154 SER A CA 1
ATOM 1060 C C . SER A 1 154 ? 1.134 6.098 2.129 1.00 95.56 154 SER A C 1
ATOM 1062 O O . SER A 1 154 ? 1.655 6.961 2.836 1.00 95.56 154 SER A O 1
ATOM 1064 N N . TYR A 1 155 ? 1.447 4.809 2.234 1.00 96.50 155 TYR A N 1
ATOM 1065 C CA . TYR A 1 155 ? 2.564 4.298 3.022 1.00 96.50 155 TYR A CA 1
ATOM 1066 C C . TYR A 1 155 ? 3.291 3.206 2.244 1.00 96.50 155 TYR A C 1
ATOM 1068 O O . TYR A 1 155 ? 2.657 2.270 1.756 1.00 96.50 155 TYR A O 1
ATOM 1076 N N . ARG A 1 156 ? 4.619 3.293 2.151 1.00 96.19 156 ARG A N 1
ATOM 1077 C CA . ARG A 1 156 ? 5.445 2.329 1.415 1.00 96.19 156 ARG A CA 1
ATOM 1078 C C . ARG A 1 156 ? 6.305 1.497 2.351 1.00 96.19 156 ARG A C 1
ATOM 1080 O O . ARG A 1 156 ? 6.911 2.016 3.286 1.00 96.19 156 ARG A O 1
ATOM 1087 N N . ARG A 1 157 ? 6.458 0.222 1.996 1.00 95.88 157 ARG A N 1
ATOM 1088 C CA . ARG A 1 157 ? 7.527 -0.640 2.488 1.00 95.88 157 ARG A CA 1
ATOM 1089 C C . ARG A 1 157 ? 8.056 -1.535 1.369 1.00 95.88 157 ARG A C 1
ATOM 1091 O O . ARG A 1 157 ? 7.348 -2.424 0.897 1.00 95.88 157 ARG A O 1
ATOM 1098 N N . GLY A 1 158 ? 9.311 -1.316 0.981 1.00 95.00 158 GLY A N 1
ATOM 1099 C CA . GLY A 1 158 ? 9.912 -1.978 -0.178 1.00 95.00 158 GLY A CA 1
ATOM 1100 C C . GLY A 1 158 ? 9.050 -1.784 -1.427 1.00 95.00 158 GLY A C 1
ATOM 1101 O O . GLY A 1 158 ? 8.623 -0.667 -1.715 1.00 95.00 158 GLY A O 1
ATOM 1102 N N . ALA A 1 159 ? 8.731 -2.881 -2.115 1.00 96.12 159 ALA A N 1
ATOM 1103 C CA . ALA A 1 159 ? 7.894 -2.874 -3.317 1.00 96.12 159 ALA A CA 1
ATOM 1104 C C . ALA A 1 159 ? 6.374 -2.794 -3.044 1.00 96.12 159 ALA A C 1
ATOM 1106 O O . ALA A 1 159 ? 5.581 -2.826 -3.983 1.00 96.12 159 ALA A O 1
ATOM 1107 N N . VAL A 1 160 ? 5.935 -2.723 -1.782 1.00 97.25 160 VAL A N 1
ATOM 1108 C CA . VAL A 1 160 ? 4.509 -2.676 -1.419 1.00 97.25 160 VAL A CA 1
ATOM 1109 C C . VAL A 1 160 ? 4.110 -1.264 -1.007 1.00 97.25 160 VAL A C 1
ATOM 1111 O O . VAL A 1 160 ? 4.750 -0.656 -0.147 1.00 97.25 160 VAL A O 1
ATOM 1114 N N . VAL A 1 161 ? 3.006 -0.769 -1.565 1.00 97.44 161 VAL A N 1
ATOM 1115 C CA . VAL A 1 161 ? 2.408 0.527 -1.226 1.00 97.44 161 VAL A CA 1
ATOM 1116 C C . VAL A 1 161 ? 0.974 0.322 -0.751 1.00 97.44 161 VAL A C 1
ATOM 1118 O O . VAL A 1 161 ? 0.148 -0.285 -1.432 1.00 97.44 161 VAL A O 1
ATOM 1121 N N . LEU A 1 162 ? 0.668 0.857 0.424 1.00 97.69 162 LEU A N 1
ATOM 1122 C CA . LEU A 1 162 ? -0.690 1.038 0.921 1.00 97.69 162 LEU A CA 1
ATOM 1123 C C . LEU A 1 162 ? -1.178 2.411 0.481 1.00 97.69 162 LEU A C 1
ATOM 1125 O O . LEU A 1 162 ? -0.488 3.402 0.698 1.00 97.69 162 LEU A O 1
ATOM 1129 N N . ASN A 1 163 ? -2.365 2.478 -0.106 1.00 96.50 163 ASN A N 1
ATOM 1130 C CA . ASN A 1 163 ? -3.007 3.726 -0.494 1.00 96.50 163 ASN A CA 1
ATOM 1131 C C . ASN A 1 163 ? -4.363 3.852 0.207 1.00 96.50 163 ASN A C 1
ATOM 1133 O O . ASN A 1 163 ? -5.149 2.900 0.247 1.00 96.50 163 ASN A O 1
ATOM 1137 N N . TYR A 1 164 ? -4.630 5.040 0.741 1.00 95.69 164 TYR A N 1
ATOM 1138 C CA . TYR A 1 164 ? -5.837 5.375 1.484 1.00 95.69 164 TYR A CA 1
ATOM 1139 C C . TYR A 1 164 ? -6.701 6.445 0.799 1.00 95.69 164 TYR A C 1
ATOM 1141 O O . TYR A 1 164 ? -7.686 6.871 1.394 1.00 95.69 164 TYR A O 1
ATOM 1149 N N . LEU A 1 165 ? -6.373 6.876 -0.427 1.00 90.44 165 LEU A N 1
ATOM 1150 C CA . LEU A 1 165 ? -7.123 7.913 -1.157 1.00 90.44 165 LEU A CA 1
ATOM 1151 C C . LEU A 1 165 ? -8.599 7.545 -1.379 1.00 90.44 165 LEU A C 1
ATOM 1153 O O . LEU A 1 165 ? -9.482 8.360 -1.135 1.00 90.44 165 LEU A O 1
ATOM 1157 N N . GLU A 1 166 ? -8.867 6.309 -1.800 1.00 85.50 166 GLU A N 1
ATOM 1158 C CA . GLU A 1 166 ? -10.231 5.795 -2.016 1.00 85.50 166 GLU A CA 1
ATOM 1159 C C . GLU A 1 166 ? -10.786 5.049 -0.790 1.00 85.50 166 GLU A C 1
ATOM 1161 O O . GLU A 1 166 ? -11.913 4.547 -0.797 1.00 85.50 166 GLU A O 1
ATOM 1166 N N . ALA A 1 167 ? -9.985 4.951 0.273 1.00 87.44 167 ALA A N 1
ATOM 1167 C CA . ALA A 1 167 ? -10.335 4.206 1.464 1.00 87.44 167 ALA A CA 1
ATOM 1168 C C . ALA A 1 167 ? -11.1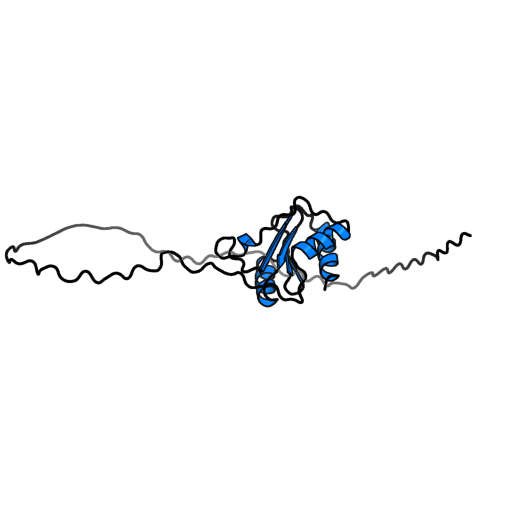50 5.049 2.448 1.00 87.44 167 ALA A C 1
ATOM 1170 O O . ALA A 1 167 ? -10.930 6.241 2.637 1.00 87.44 167 ALA A O 1
ATOM 1171 N N . LYS A 1 168 ? -12.037 4.383 3.184 1.00 89.44 168 LYS A N 1
ATOM 1172 C CA . LYS A 1 168 ? -12.835 4.976 4.267 1.00 89.44 168 LYS A CA 1
ATOM 1173 C C . LYS A 1 168 ? -12.141 4.905 5.631 1.00 89.44 168 LYS A C 1
ATOM 1175 O O . LYS A 1 168 ? -12.766 5.192 6.648 1.00 89.44 168 LYS A O 1
ATOM 1180 N N . THR A 1 169 ? -10.878 4.480 5.675 1.00 92.44 169 THR A N 1
ATOM 1181 C CA . THR A 1 169 ? -10.125 4.314 6.925 1.00 92.44 169 THR A CA 1
ATOM 1182 C C . THR A 1 169 ? -9.727 5.672 7.506 1.00 92.44 169 THR A C 1
ATOM 1184 O O . THR A 1 169 ? -9.006 6.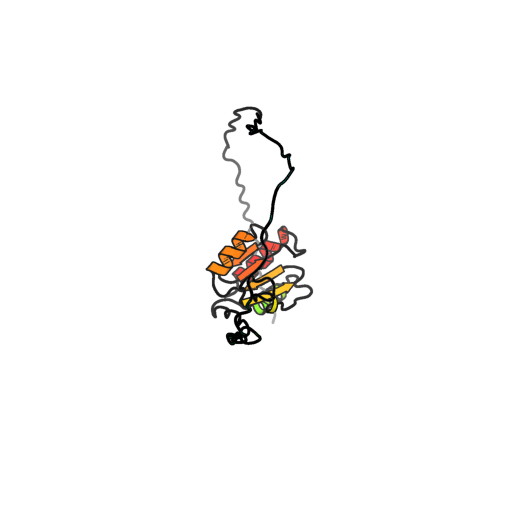425 6.840 1.00 92.44 169 THR A O 1
ATOM 1187 N N . PRO A 1 170 ? -10.133 5.988 8.752 1.00 92.50 170 PRO A N 1
ATOM 1188 C CA . PRO A 1 170 ? -9.712 7.206 9.436 1.00 92.50 170 PRO A CA 1
ATOM 1189 C C . PRO A 1 170 ? -8.189 7.287 9.573 1.00 92.50 170 PRO A C 1
ATOM 1191 O O . PRO A 1 170 ? -7.529 6.271 9.787 1.00 92.50 170 PRO A O 1
ATOM 1194 N N . ALA A 1 171 ? -7.626 8.499 9.531 1.00 92.81 171 ALA A N 1
ATOM 1195 C CA . ALA A 1 171 ? -6.178 8.707 9.643 1.00 92.81 171 ALA A CA 1
ATOM 1196 C C . ALA A 1 171 ? -5.571 8.071 10.909 1.00 92.81 171 ALA A C 1
ATOM 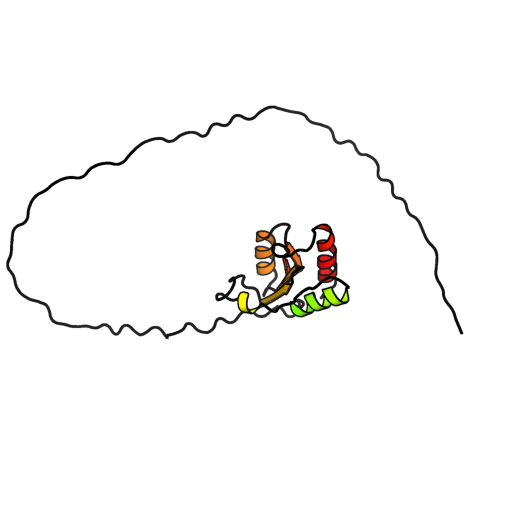1198 O O . ALA A 1 171 ? -4.490 7.496 10.842 1.00 92.81 171 ALA A O 1
ATOM 1199 N N . ALA A 1 172 ? -6.300 8.089 12.030 1.00 93.75 172 ALA A N 1
ATOM 1200 C CA . ALA A 1 172 ? -5.872 7.483 13.293 1.00 93.75 172 ALA A CA 1
ATOM 1201 C C . ALA A 1 172 ? -5.717 5.949 13.233 1.00 93.75 172 ALA A C 1
ATOM 1203 O O . ALA A 1 172 ? -4.948 5.379 14.006 1.00 93.75 172 ALA A O 1
ATOM 1204 N N . ASP A 1 173 ? -6.420 5.275 12.318 1.00 94.81 173 ASP A N 1
ATOM 1205 C CA . ASP A 1 173 ? -6.363 3.818 12.169 1.00 94.81 173 ASP A CA 1
ATOM 1206 C C . ASP A 1 173 ? -5.292 3.356 11.170 1.00 94.81 173 ASP A C 1
ATOM 1208 O O . ASP A 1 173 ? -4.856 2.203 11.238 1.00 94.81 173 ASP A O 1
ATOM 1212 N N . ARG A 1 174 ? -4.824 4.234 10.269 1.00 96.00 174 ARG A N 1
ATOM 1213 C CA . ARG A 1 174 ? -3.822 3.901 9.235 1.00 96.00 174 ARG A CA 1
ATOM 1214 C C . ARG A 1 174 ? -2.519 3.324 9.806 1.00 96.00 174 ARG A C 1
ATOM 1216 O O . ARG A 1 174 ? -2.120 2.259 9.326 1.00 96.00 174 ARG A O 1
ATOM 1223 N N . PRO A 1 175 ? -1.930 3.865 10.900 1.00 97.19 175 PRO A N 1
ATOM 1224 C CA . PRO A 1 175 ? -0.700 3.315 11.474 1.00 97.19 175 PRO A CA 1
ATOM 1225 C C . PRO A 1 175 ? -0.805 1.839 11.879 1.00 97.19 175 PRO A C 1
ATOM 1227 O O . PRO A 1 175 ? 0.199 1.129 11.943 1.00 97.19 175 PRO A O 1
ATOM 1230 N N . ARG A 1 176 ? -2.018 1.333 12.147 1.00 98.00 176 ARG A N 1
ATOM 1231 C CA . ARG A 1 176 ? -2.230 -0.083 12.478 1.00 98.00 176 ARG A CA 1
ATOM 1232 C C . ARG A 1 176 ? -2.016 -0.987 11.265 1.00 98.00 176 ARG A C 1
ATOM 1234 O O . ARG A 1 176 ? -1.415 -2.047 11.420 1.00 98.00 176 ARG A O 1
ATOM 1241 N N . TYR A 1 177 ? -2.460 -0.573 10.078 1.00 97.94 177 TYR A N 1
ATOM 1242 C CA . TYR A 1 177 ? -2.213 -1.296 8.824 1.00 97.94 177 TYR A CA 1
ATOM 1243 C C . TYR A 1 177 ? -0.733 -1.233 8.445 1.00 97.94 177 TYR A C 1
ATOM 1245 O O . TYR A 1 177 ? -0.122 -2.256 8.145 1.00 97.94 177 TYR A O 1
ATOM 1253 N N . GLU A 1 178 ? -0.124 -0.054 8.557 1.00 97.62 178 GLU A N 1
ATOM 1254 C CA . GLU A 1 178 ? 1.300 0.168 8.277 1.00 97.62 178 GLU A CA 1
ATOM 1255 C C . GLU A 1 178 ? 2.190 -0.702 9.170 1.00 97.62 178 GLU A C 1
ATOM 1257 O O . GLU A 1 178 ? 3.110 -1.369 8.697 1.00 97.62 178 GLU A O 1
ATOM 1262 N N . LYS A 1 179 ? 1.854 -0.794 10.462 1.00 98.12 179 LYS A N 1
ATOM 1263 C CA . LYS A 1 179 ? 2.543 -1.674 11.410 1.00 98.12 179 LYS A CA 1
ATOM 1264 C C . LYS A 1 179 ? 2.477 -3.146 11.002 1.00 98.12 179 LYS A C 1
ATOM 1266 O O . LYS A 1 179 ? 3.474 -3.850 11.149 1.00 98.12 179 LYS A O 1
ATOM 1271 N N . VAL A 1 180 ? 1.334 -3.623 10.506 1.00 98.19 180 VAL A N 1
ATOM 1272 C CA . VAL A 1 180 ? 1.219 -5.008 10.021 1.00 98.19 180 VAL A CA 1
ATOM 1273 C C . VAL A 1 180 ? 2.076 -5.206 8.779 1.00 98.19 180 VAL A C 1
ATOM 1275 O O . VAL A 1 180 ? 2.823 -6.181 8.724 1.00 98.19 180 VAL A O 1
ATOM 1278 N N . LEU A 1 181 ? 2.045 -4.264 7.829 1.00 97.56 181 LEU A N 1
ATOM 1279 C CA . LEU A 1 181 ? 2.915 -4.330 6.657 1.00 97.56 181 LEU A CA 1
ATOM 1280 C C . LEU A 1 181 ? 4.391 -4.373 7.068 1.00 97.56 181 LEU A C 1
ATOM 1282 O O . LEU A 1 181 ? 5.136 -5.161 6.499 1.00 97.56 181 LEU A O 1
ATOM 1286 N N . ASN A 1 182 ? 4.799 -3.618 8.092 1.00 97.44 182 ASN A N 1
ATOM 1287 C CA . ASN A 1 182 ? 6.161 -3.627 8.637 1.00 97.44 182 ASN A CA 1
ATOM 1288 C C . ASN A 1 182 ? 6.605 -4.964 9.239 1.00 97.44 182 ASN A C 1
ATOM 1290 O O . ASN A 1 182 ? 7.804 -5.236 9.296 1.00 97.44 182 ASN A O 1
ATOM 1294 N N . GLY A 1 183 ? 5.660 -5.804 9.661 1.00 95.00 183 GLY A N 1
ATOM 1295 C CA . GLY A 1 183 ? 5.935 -7.131 10.212 1.00 95.00 183 GLY A CA 1
ATOM 1296 C C . GLY A 1 183 ? 6.093 -8.235 9.165 1.00 95.00 183 GLY A C 1
ATOM 1297 O O . GLY A 1 183 ? 6.527 -9.331 9.509 1.00 95.00 183 GLY A O 1
ATOM 1298 N N . LEU A 1 184 ? 5.744 -7.975 7.902 1.00 92.75 184 LEU A N 1
ATOM 1299 C CA . LEU A 1 184 ? 5.852 -8.972 6.835 1.00 92.75 184 LEU A CA 1
ATOM 1300 C C . LEU A 1 184 ? 7.309 -9.123 6.366 1.00 92.75 184 LEU A C 1
ATOM 1302 O O . LEU A 1 184 ? 8.159 -8.281 6.653 1.00 92.75 184 LEU A O 1
ATOM 1306 N N . ARG A 1 185 ? 7.642 -10.197 5.669 1.00 77.19 185 ARG A N 1
ATOM 1307 C CA . ARG A 1 185 ? 8.912 -10.338 4.953 1.00 77.19 185 ARG A CA 1
ATOM 1308 C C . ARG A 1 185 ? 8.616 -10.823 3.553 1.00 77.19 185 ARG A C 1
ATOM 1310 O O . ARG A 1 185 ? 7.591 -11.527 3.401 1.00 77.19 185 ARG A O 1
#

Secondary structure (DSSP, 8-state):
-------------------PPPP-------------------------------------------------SSPPPPPPPPPPTTS--HHHHHHHHHHTT----S-EE-GGGGSTTTT----SEEEE-SS-EEEE-SSHHHHHHHHHHTTTSEEEETTEEEE-SS----GGGHHHHHHHHHH--

Sequence (185 aa):
MTTRNLPAVGILLVAVALSAGCGSDDDGSPTATPSVSSEAAPTGLPTPQAAPGADGATPPSAAAQGTTQRRPASPPPVVLPKRPASAPGAKQVVDAFRAAGLKVPRPKDRSVDCGPDGLGLGCSELMATDAVTVYVFPDETSASDIAETWGGQSYRRGAVVLNYLEAKTPAADRPRYEKVLNGLR